Protein AF-A0A950WY04-F1 (afdb_monomer_lite)

Foldseek 3Di:
DDPLLVLLLVLLLCVLVVNHDPVSVVSCVVDLPSNLVSLVVVLVVLVVQLVVLCPDDDPCSVVSNVVSVVSNVSSVVSNCVSVPCDPLLVVLPPADDAPAKAWAWADDDQKTKIWIDHHPGDTDAPVVSVVRCVLLPFQPDQKDWDFWFQDPVRDTTTIIIGGCLSRLVVLCCLCVVRSPVRHHSRSVLLSVLSVLLVVLVVVVQKDWDWDWDQDPVNPDTDIDIFIAGHPDPVVVLVSSLVSHDPRHQRPHDDRSSVSSRSSSSSSNRSVVVVVVVPDDDPDDD

Secondary structure (DSSP, 8-state):
--HHHHHHHHHHHHHHTT---HHHHHHHHH-HHHHHHHHHHHHHHHHHHHHHHHT--STTHHHHHHHHHHHHHHHHHHHHHHH--STTTHHHHSPPPTT--EEEEEEETTEEEEEEE-TTSPPP-HHHHHHHHHHTT--SS--EEEEEEEPTTS-EEEEEEEEHHHHHHHHHHHHHTTT-TTB-HHHHHHHHHHHHHHHHHHTT-EEEEEEEEEPTTSS-EEEEEEEEESS--HHHHHHHHHT--GGGGTTS---HHHHHHHHHHHHHHHHHHHHHHTS-PPPP-

Structure (mmCIF, N/CA/C/O backbone):
data_AF-A0A950WY04-F1
#
_entry.id   AF-A0A950WY04-F1
#
loop_
_atom_site.group_PDB
_atom_site.id
_atom_site.type_symbol
_atom_site.label_atom_id
_atom_site.label_alt_id
_atom_site.label_comp_id
_atom_site.label_asym_id
_atom_site.label_entity_id
_atom_site.label_seq_id
_atom_site.pdbx_PDB_ins_code
_atom_site.Cartn_x
_atom_site.Cartn_y
_atom_site.Cartn_z
_atom_site.occupancy
_atom_site.B_iso_or_equiv
_atom_site.auth_seq_id
_atom_site.auth_comp_id
_atom_site.auth_asym_id
_atom_site.auth_atom_id
_atom_site.pdbx_PDB_model_num
ATOM 1 N N . MET A 1 1 ? -16.691 -30.524 -22.478 1.00 55.47 1 MET A N 1
ATOM 2 C CA . MET A 1 1 ? -17.143 -29.243 -21.903 1.00 55.47 1 MET A CA 1
ATOM 3 C C . MET A 1 1 ? -18.654 -29.232 -21.914 1.00 55.47 1 MET A C 1
ATOM 5 O O . MET A 1 1 ? -19.229 -29.484 -22.968 1.00 55.47 1 MET A O 1
ATOM 9 N N . ASP A 1 2 ? -19.276 -29.013 -20.758 1.00 71.44 2 ASP A N 1
ATOM 10 C CA . ASP A 1 2 ? -20.731 -28.902 -20.654 1.00 71.44 2 ASP A CA 1
ATOM 11 C C . ASP A 1 2 ? -21.214 -27.575 -21.252 1.00 71.44 2 ASP A C 1
ATOM 13 O O . ASP A 1 2 ? -20.519 -26.560 -21.209 1.00 71.44 2 ASP A O 1
ATOM 17 N N . ASN A 1 3 ? -22.435 -27.572 -21.790 1.00 70.31 3 ASN A N 1
ATOM 18 C CA . ASN A 1 3 ? -23.039 -26.414 -22.463 1.00 70.31 3 ASN A CA 1
ATOM 19 C C . ASN A 1 3 ? -23.147 -25.177 -21.537 1.00 70.31 3 ASN A C 1
ATOM 21 O O . ASN A 1 3 ? -23.134 -24.038 -21.994 1.00 70.31 3 ASN A O 1
ATOM 25 N N . ALA A 1 4 ? -23.205 -25.408 -20.219 1.00 67.75 4 ALA A N 1
ATOM 26 C CA . ALA A 1 4 ? -23.195 -24.366 -19.193 1.00 67.75 4 ALA A CA 1
ATOM 27 C C . ALA A 1 4 ? -21.830 -23.662 -19.065 1.00 67.75 4 ALA A C 1
ATOM 29 O O . ALA A 1 4 ? -21.787 -22.448 -18.887 1.00 67.75 4 ALA A O 1
ATOM 30 N N . THR A 1 5 ? -20.722 -24.397 -19.209 1.00 76.56 5 THR A N 1
ATOM 31 C CA . THR A 1 5 ? -19.358 -23.844 -19.153 1.00 76.56 5 THR A CA 1
ATOM 32 C C . THR A 1 5 ? -19.086 -22.933 -20.349 1.00 76.56 5 THR A C 1
ATOM 34 O O . THR A 1 5 ? -18.556 -21.841 -20.182 1.00 76.56 5 THR A O 1
ATOM 37 N N . VAL A 1 6 ? -19.535 -23.340 -21.541 1.00 80.56 6 VAL A N 1
ATOM 38 C CA . VAL A 1 6 ? -19.401 -22.550 -22.779 1.00 80.56 6 VAL A CA 1
ATOM 39 C C . VAL A 1 6 ? -20.200 -21.244 -22.696 1.00 80.56 6 VAL A C 1
ATOM 41 O O . VAL A 1 6 ? -19.729 -20.191 -23.121 1.00 80.56 6 VAL A O 1
ATOM 44 N N . GLY A 1 7 ? -21.403 -21.293 -22.115 1.00 85.94 7 GLY A N 1
ATOM 45 C CA . GLY A 1 7 ? -22.232 -20.103 -21.919 1.00 85.94 7 GLY A CA 1
ATOM 46 C C . GLY A 1 7 ? -21.614 -19.087 -20.954 1.00 85.94 7 GLY A C 1
ATOM 47 O O . GLY A 1 7 ? -21.683 -17.885 -21.211 1.00 85.94 7 GLY A O 1
ATOM 48 N N . LEU A 1 8 ? -20.989 -19.562 -19.873 1.00 87.19 8 LEU A N 1
ATOM 49 C CA . LEU A 1 8 ? -20.335 -18.707 -18.880 1.00 87.19 8 LEU A CA 1
ATOM 50 C C . LEU A 1 8 ? -19.066 -18.049 -19.438 1.00 87.19 8 LEU A C 1
ATOM 52 O O . LEU A 1 8 ? -18.859 -16.855 -19.247 1.00 87.19 8 LEU A O 1
ATOM 56 N N . GLU A 1 9 ? -18.261 -18.804 -20.184 1.00 91.12 9 GLU A N 1
ATOM 57 C CA . GLU A 1 9 ? -17.061 -18.298 -20.856 1.00 91.12 9 GLU A CA 1
ATOM 58 C C . GLU A 1 9 ? -17.392 -17.221 -21.894 1.00 91.12 9 GLU A C 1
ATOM 60 O O . GLU A 1 9 ? -16.815 -16.136 -21.874 1.00 91.12 9 GLU A O 1
ATOM 65 N N . SER A 1 10 ? -18.387 -17.473 -22.751 1.00 90.94 10 SER A N 1
ATOM 66 C CA . SER A 1 10 ? -18.848 -16.487 -23.734 1.00 90.94 10 SER A CA 1
ATOM 67 C C . SER A 1 10 ? -19.369 -15.208 -23.071 1.00 90.94 10 SER A C 1
ATOM 69 O O . SER A 1 10 ? -19.136 -14.108 -23.573 1.00 90.94 10 SER A O 1
ATOM 71 N N . ALA A 1 11 ? -20.066 -15.334 -21.939 1.00 87.25 11 ALA A N 1
ATOM 72 C CA . ALA A 1 11 ? -20.504 -14.180 -21.166 1.00 87.25 11 ALA A CA 1
ATOM 73 C C . ALA A 1 11 ? -19.313 -13.412 -20.565 1.00 87.25 11 ALA A C 1
ATOM 75 O O . ALA A 1 11 ? -19.319 -12.182 -20.613 1.00 87.25 11 ALA A O 1
ATOM 76 N N . ALA A 1 12 ? -18.299 -14.111 -20.044 1.00 87.44 12 ALA A N 1
ATOM 77 C CA . ALA A 1 12 ? -17.106 -13.505 -19.453 1.00 87.44 12 ALA A CA 1
ATOM 78 C C . ALA A 1 12 ? -16.288 -12.705 -20.482 1.00 87.44 12 ALA A C 1
ATOM 80 O O . ALA A 1 12 ? -15.936 -11.559 -20.206 1.00 87.44 12 ALA A O 1
ATOM 81 N N . TRP A 1 13 ? -16.082 -13.246 -21.688 1.00 84.62 13 TRP A N 1
ATOM 82 C CA . TRP A 1 13 ? -15.455 -12.521 -22.801 1.00 84.62 13 TRP A CA 1
ATOM 83 C C . TRP A 1 13 ? -16.246 -11.281 -23.209 1.00 84.62 13 TRP A C 1
ATOM 85 O O . TRP A 1 13 ? -15.701 -10.181 -23.262 1.00 84.62 13 TRP A O 1
ATOM 95 N N . ALA A 1 14 ? -17.561 -11.425 -23.402 1.00 76.62 14 ALA A N 1
ATOM 96 C CA . ALA A 1 14 ? -18.414 -10.291 -23.744 1.00 76.62 14 ALA A CA 1
ATOM 97 C C . ALA A 1 14 ? -18.374 -9.196 -22.660 1.00 76.62 14 ALA A C 1
ATOM 99 O O . ALA A 1 14 ? -18.489 -8.008 -22.969 1.00 76.62 14 ALA A O 1
ATOM 100 N N . ALA A 1 15 ? -18.213 -9.574 -21.388 1.00 76.62 15 ALA A N 1
ATOM 101 C CA . ALA A 1 15 ? -18.070 -8.628 -20.288 1.00 76.62 15 ALA A CA 1
ATOM 102 C C . ALA A 1 15 ? -16.708 -7.916 -20.322 1.00 76.62 15 ALA A C 1
ATOM 104 O O . ALA A 1 15 ? -16.678 -6.696 -20.170 1.00 76.62 15 ALA A O 1
ATOM 105 N N . ALA A 1 16 ? -15.614 -8.640 -20.584 1.00 75.88 16 ALA A N 1
ATOM 106 C CA . ALA A 1 16 ? -14.269 -8.074 -20.721 1.00 75.88 16 ALA A CA 1
ATOM 107 C C . ALA A 1 16 ? -14.142 -7.102 -21.907 1.00 75.88 16 ALA A C 1
ATOM 109 O O . ALA A 1 16 ? -13.453 -6.088 -21.826 1.00 75.88 16 ALA A O 1
ATOM 110 N N . GLU A 1 17 ? -14.870 -7.361 -22.990 1.00 74.50 17 GLU A N 1
ATOM 111 C CA . GLU A 1 17 ? -14.945 -6.488 -24.168 1.00 74.50 17 GLU A CA 1
ATOM 112 C C . GLU A 1 17 ? -15.934 -5.318 -24.010 1.00 74.50 17 GLU A C 1
ATOM 114 O O . GLU A 1 17 ? -16.002 -4.434 -24.865 1.00 74.50 17 GLU A O 1
ATOM 119 N N . GLY A 1 18 ? -16.729 -5.298 -22.935 1.00 70.50 18 GLY A N 1
ATOM 120 C CA . GLY A 1 18 ? -17.739 -4.264 -22.694 1.00 70.50 18 GLY A CA 1
ATOM 121 C C . GLY A 1 18 ? -18.984 -4.365 -23.587 1.00 70.50 18 GLY A C 1
ATOM 122 O O . GLY A 1 18 ? -19.741 -3.399 -23.698 1.00 70.50 18 GLY A O 1
ATOM 123 N N . VAL A 1 19 ? -19.223 -5.521 -24.212 1.00 72.00 19 VAL A N 1
ATOM 124 C CA . VAL A 1 19 ? -20.356 -5.781 -25.123 1.00 72.00 19 VAL A CA 1
ATOM 125 C C . VAL A 1 19 ? -21.388 -6.759 -24.548 1.00 72.00 19 VAL A C 1
ATOM 127 O O . VAL A 1 19 ? -22.355 -7.114 -25.225 1.00 72.00 19 VAL A O 1
ATOM 130 N N . ALA A 1 20 ? -21.214 -7.192 -23.295 1.00 75.25 20 ALA A N 1
ATOM 131 C CA . ALA A 1 20 ? -22.122 -8.119 -22.632 1.00 75.25 20 ALA A CA 1
ATOM 132 C C . ALA A 1 20 ? -23.558 -7.590 -22.574 1.00 75.25 20 ALA A C 1
ATOM 134 O O . ALA A 1 20 ? -23.854 -6.474 -22.140 1.00 75.25 20 ALA A O 1
ATOM 135 N N . THR A 1 21 ? -24.490 -8.455 -22.960 1.00 78.06 21 THR A N 1
ATOM 136 C CA . THR A 1 21 ? -25.921 -8.197 -22.819 1.00 78.06 21 THR A CA 1
ATOM 137 C C . THR A 1 21 ? -26.349 -8.266 -21.353 1.00 78.06 21 THR A C 1
ATOM 139 O O . THR A 1 21 ? -25.727 -8.935 -20.530 1.00 78.06 21 THR A O 1
ATOM 142 N N . LYS A 1 22 ? -27.496 -7.659 -21.020 1.00 77.06 22 LYS A N 1
ATOM 143 C CA . LYS A 1 22 ? -28.075 -7.739 -19.664 1.00 77.06 22 LYS A CA 1
ATOM 144 C C . LYS A 1 22 ? -28.286 -9.179 -19.182 1.00 77.06 22 LYS A C 1
ATOM 146 O O . LYS A 1 22 ? -28.174 -9.441 -17.993 1.00 77.06 22 LYS A O 1
ATOM 151 N N . GLN A 1 23 ? -28.594 -10.101 -20.095 1.00 83.56 23 GLN A N 1
ATOM 152 C CA . GLN A 1 23 ? -28.780 -11.514 -19.767 1.00 83.56 23 GLN A CA 1
ATOM 153 C C . GLN A 1 23 ? -27.449 -12.204 -19.439 1.00 83.56 23 GLN A C 1
ATOM 155 O O . GLN A 1 23 ? -27.401 -13.007 -18.513 1.00 83.56 23 GLN A O 1
ATOM 160 N N . GLN A 1 24 ? -26.376 -11.875 -20.163 1.00 79.06 24 GLN A N 1
ATOM 161 C CA . GLN A 1 24 ? -25.030 -12.377 -19.871 1.00 79.06 24 GLN A CA 1
ATOM 162 C C . GLN A 1 24 ? -24.502 -11.812 -18.550 1.00 79.06 24 GLN A C 1
ATOM 164 O O . GLN A 1 24 ? -23.993 -12.573 -17.740 1.00 79.06 24 GLN A O 1
ATOM 169 N N . ILE A 1 25 ? -24.707 -10.519 -18.281 1.00 78.69 25 ILE A N 1
ATOM 170 C CA . ILE A 1 25 ? -24.361 -9.924 -16.982 1.00 78.69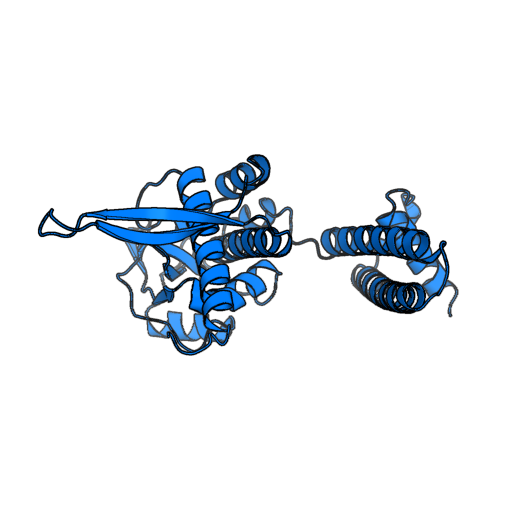 25 ILE A CA 1
ATOM 171 C C . ILE A 1 25 ? -25.126 -10.611 -15.844 1.00 78.69 25 ILE A C 1
ATOM 173 O O . ILE A 1 25 ? -24.509 -11.040 -14.878 1.00 78.69 25 ILE A O 1
ATOM 177 N N . ALA A 1 26 ? -26.440 -10.814 -15.981 1.00 80.69 26 ALA A N 1
ATOM 178 C CA . ALA A 1 26 ? -27.232 -11.503 -14.960 1.00 80.69 26 ALA A CA 1
ATOM 179 C C . ALA A 1 26 ? -26.788 -12.962 -14.729 1.00 80.69 26 ALA A C 1
ATOM 181 O O . ALA A 1 26 ? -26.858 -13.452 -13.605 1.00 80.69 26 ALA A O 1
ATOM 182 N N . LEU A 1 27 ? -26.329 -13.658 -15.778 1.00 85.19 27 LEU A N 1
ATOM 183 C CA . LEU A 1 27 ? -25.753 -15.002 -15.665 1.00 85.19 27 LEU A CA 1
ATOM 184 C C . LEU A 1 27 ? -24.455 -14.989 -14.846 1.00 85.19 27 LEU A C 1
ATOM 186 O O . LEU A 1 27 ? -24.263 -15.855 -13.999 1.00 85.19 27 LEU A O 1
ATOM 190 N N . LEU A 1 28 ? -23.586 -14.009 -15.093 1.00 83.88 28 LEU A N 1
ATOM 191 C CA . LEU A 1 28 ? -22.312 -13.853 -14.396 1.00 83.88 28 LEU A CA 1
ATOM 192 C C . LEU A 1 28 ? -22.500 -13.423 -12.929 1.00 83.88 28 LEU A C 1
ATOM 194 O O . LEU A 1 28 ? -21.859 -13.968 -12.034 1.00 83.88 28 LEU A O 1
ATOM 198 N N . GLU A 1 29 ? -23.419 -12.492 -12.661 1.00 81.06 29 GLU A N 1
ATOM 199 C CA . GLU A 1 29 ? -23.748 -12.020 -11.307 1.00 81.06 29 GLU A CA 1
ATOM 200 C C . GLU A 1 29 ? -24.413 -13.098 -10.437 1.00 81.06 29 GLU A C 1
ATOM 202 O O . GLU A 1 29 ? -24.314 -13.044 -9.210 1.00 81.06 29 GLU A O 1
ATOM 207 N N . ALA A 1 30 ? -25.077 -14.085 -11.048 1.00 86.81 30 ALA A N 1
ATOM 208 C CA . ALA A 1 30 ? -25.709 -15.189 -10.329 1.00 86.81 30 ALA A CA 1
ATOM 209 C C . ALA A 1 30 ? -24.695 -16.125 -9.645 1.00 86.81 30 ALA A C 1
ATOM 211 O O . ALA A 1 30 ? -25.033 -16.737 -8.630 1.00 86.81 30 ALA A O 1
ATOM 212 N N . ASP A 1 31 ? -23.465 -16.220 -10.165 1.00 83.31 31 ASP A N 1
ATOM 213 C CA . ASP A 1 31 ? -22.371 -16.976 -9.548 1.00 83.31 31 ASP A CA 1
ATOM 214 C C . ASP A 1 31 ? -21.013 -16.261 -9.719 1.00 83.31 31 ASP A C 1
ATOM 216 O O . ASP A 1 31 ? -20.215 -16.597 -10.603 1.00 83.31 31 ASP A O 1
ATOM 220 N N . PRO A 1 32 ? -20.698 -15.292 -8.836 1.00 77.69 32 PRO A N 1
ATOM 221 C CA . PRO A 1 32 ? -19.449 -14.534 -8.906 1.00 77.69 32 PRO A CA 1
ATOM 222 C C . PRO A 1 32 ? -18.188 -15.394 -8.734 1.00 77.69 32 PRO A C 1
ATOM 224 O O . PRO A 1 32 ? -17.117 -15.022 -9.212 1.00 77.69 32 PRO A O 1
ATOM 227 N N . ARG A 1 33 ? -18.288 -16.547 -8.052 1.00 79.88 33 ARG A N 1
ATOM 228 C CA . ARG A 1 33 ? -17.149 -17.462 -7.871 1.00 79.88 33 ARG A CA 1
ATOM 229 C C . ARG A 1 33 ? -16.837 -18.184 -9.173 1.00 79.88 33 ARG A C 1
ATOM 231 O O . ARG A 1 33 ? -15.671 -18.252 -9.556 1.00 79.88 33 ARG A O 1
ATOM 238 N N . ALA A 1 34 ? -17.865 -18.683 -9.855 1.00 82.50 34 ALA A N 1
ATOM 239 C CA . ALA A 1 34 ? -17.705 -19.308 -11.161 1.00 82.50 34 ALA A CA 1
ATOM 240 C C . ALA A 1 34 ? -17.251 -18.297 -12.223 1.00 82.50 34 ALA A C 1
ATOM 242 O O . ALA A 1 34 ? -16.396 -18.626 -13.045 1.00 82.50 34 ALA A O 1
ATOM 243 N N . TRP A 1 35 ? -17.754 -17.057 -12.180 1.00 87.50 35 TRP A N 1
ATOM 244 C CA . TRP A 1 35 ? -17.272 -15.978 -13.046 1.00 87.50 35 TRP A CA 1
ATOM 245 C C . TRP A 1 35 ? -15.772 -15.724 -12.836 1.00 87.50 35 TRP A C 1
ATOM 247 O O . TRP A 1 35 ? -15.006 -15.765 -13.798 1.00 87.50 35 TRP A O 1
ATOM 257 N N . ARG A 1 36 ? -15.328 -15.563 -11.584 1.00 85.06 36 ARG A N 1
ATOM 258 C CA . ARG A 1 36 ? -13.911 -15.351 -11.260 1.00 85.06 36 ARG A CA 1
ATOM 259 C C . ARG A 1 36 ? -13.025 -16.493 -11.752 1.00 85.06 36 ARG A C 1
ATOM 261 O O . ARG A 1 36 ? -12.061 -16.234 -12.460 1.00 85.06 36 ARG A O 1
ATOM 268 N N . ALA A 1 37 ? -13.380 -17.734 -11.424 1.00 86.19 37 ALA A N 1
ATOM 269 C CA . ALA A 1 37 ? -12.615 -18.905 -11.850 1.00 86.19 37 ALA A CA 1
ATOM 270 C C . ALA A 1 37 ? -12.543 -19.026 -13.384 1.00 86.19 37 ALA A C 1
ATOM 272 O O . ALA A 1 37 ? -11.564 -19.524 -13.932 1.00 86.19 37 ALA A O 1
ATOM 273 N N . THR A 1 38 ? -13.577 -18.554 -14.087 1.00 92.31 38 THR A N 1
ATOM 274 C CA . THR A 1 38 ? -13.590 -18.516 -15.554 1.00 92.31 38 THR A CA 1
ATOM 275 C C . THR A 1 38 ? -12.622 -17.469 -16.095 1.00 92.31 38 THR A C 1
ATOM 277 O O . THR A 1 38 ? -11.891 -17.781 -17.026 1.00 92.31 38 THR A O 1
ATOM 280 N N . LEU A 1 39 ? -12.580 -16.266 -15.512 1.00 88.56 39 LEU A N 1
ATOM 281 C CA . LEU A 1 39 ? -11.615 -15.230 -15.901 1.00 88.56 39 LEU A CA 1
ATOM 282 C C . LEU A 1 39 ? -10.167 -15.647 -15.612 1.00 88.56 39 LEU A C 1
ATOM 284 O O . LEU A 1 39 ? -9.319 -15.461 -16.472 1.00 88.56 39 LEU A O 1
ATOM 288 N N . GLU A 1 40 ? -9.896 -16.245 -14.447 1.00 87.88 40 GLU A N 1
ATOM 289 C CA . GLU A 1 40 ? -8.559 -16.749 -14.085 1.00 87.88 40 GLU A CA 1
ATOM 290 C C . GLU A 1 40 ? -8.080 -17.814 -15.085 1.00 87.88 40 GLU A C 1
ATOM 292 O O . GLU A 1 40 ? -6.982 -17.708 -15.618 1.00 87.88 40 GLU A O 1
ATOM 297 N N . ARG A 1 41 ? -8.939 -18.776 -15.447 1.00 93.69 41 ARG A N 1
ATOM 298 C CA . ARG A 1 41 ? -8.603 -19.770 -16.478 1.00 93.69 41 ARG A CA 1
ATOM 299 C C . ARG A 1 41 ? -8.365 -19.138 -17.854 1.00 93.69 41 ARG A C 1
ATOM 301 O O . ARG A 1 41 ? -7.471 -19.571 -18.569 1.00 93.69 41 ARG A O 1
ATOM 308 N N . LEU A 1 42 ? -9.185 -18.163 -18.253 1.00 93.62 42 LEU A N 1
ATOM 309 C CA . LEU A 1 42 ? -9.021 -17.484 -19.542 1.00 93.62 42 LEU A CA 1
ATOM 310 C C . LEU A 1 42 ? -7.709 -16.697 -19.606 1.00 93.62 42 LEU A C 1
ATOM 312 O O . LEU A 1 42 ? -7.085 -16.669 -20.663 1.00 93.62 42 LEU A O 1
ATOM 316 N N . LEU A 1 43 ? -7.285 -16.091 -18.494 1.00 91.38 43 LEU A N 1
ATOM 317 C CA . LEU A 1 43 ? -5.973 -15.456 -18.380 1.00 91.38 43 LEU A CA 1
ATOM 318 C C . LEU A 1 43 ? -4.859 -16.481 -18.596 1.00 91.38 43 LEU A C 1
ATOM 320 O O . LEU A 1 43 ? -4.084 -16.301 -19.529 1.00 91.38 43 LEU A O 1
ATOM 324 N N . ASP A 1 44 ? -4.856 -17.587 -17.844 1.00 93.88 44 ASP A N 1
ATOM 325 C CA . ASP A 1 44 ? -3.856 -18.658 -17.992 1.00 93.88 44 ASP A CA 1
ATOM 326 C C . ASP A 1 44 ? -3.783 -19.173 -19.448 1.00 93.88 44 ASP A C 1
ATOM 328 O O . ASP A 1 44 ? -2.709 -19.310 -20.034 1.00 93.88 44 ASP A O 1
ATOM 332 N N . GLU A 1 45 ? -4.938 -19.413 -20.081 1.00 95.19 45 GLU A N 1
ATOM 333 C CA . GLU A 1 45 ? -5.012 -19.873 -21.474 1.00 95.19 45 GLU A CA 1
ATOM 334 C C . GLU A 1 45 ? -4.485 -18.832 -22.474 1.00 95.19 45 GLU A C 1
ATOM 336 O O . GLU A 1 45 ? -3.894 -19.196 -23.493 1.00 95.19 45 GLU A O 1
ATOM 341 N N . THR A 1 46 ? -4.697 -17.544 -22.207 1.00 92.94 46 THR A N 1
ATOM 342 C CA . THR A 1 46 ? -4.235 -16.452 -23.075 1.00 92.94 46 THR A CA 1
ATOM 343 C C . THR A 1 46 ? -2.737 -16.187 -22.876 1.00 92.94 46 THR A C 1
ATOM 345 O O . THR A 1 46 ? -2.026 -15.903 -23.840 1.00 92.94 46 THR A O 1
ATOM 348 N N . GLU A 1 47 ? -2.212 -16.365 -21.663 1.00 94.19 47 GLU A N 1
ATOM 349 C CA . GLU A 1 47 ? -0.773 -16.335 -21.375 1.00 94.19 47 GLU A CA 1
ATOM 350 C C . GLU A 1 47 ? -0.033 -17.468 -22.104 1.00 94.19 47 GLU A C 1
ATOM 352 O O . GLU A 1 47 ? 0.985 -17.226 -22.760 1.00 94.19 47 GLU A O 1
ATOM 357 N N . ASP A 1 48 ? -0.586 -18.685 -22.091 1.00 96.50 48 ASP A N 1
ATOM 358 C CA . ASP A 1 48 ? -0.063 -19.819 -22.863 1.00 96.50 48 ASP A CA 1
ATOM 359 C C . ASP A 1 48 ? -0.033 -19.514 -24.375 1.00 96.50 48 ASP A C 1
ATOM 361 O O . ASP A 1 48 ? 0.920 -19.867 -25.086 1.00 96.50 48 ASP A O 1
ATOM 365 N N . GLN A 1 49 ? -1.060 -18.824 -24.885 1.00 93.00 49 GLN A N 1
ATOM 366 C CA . GLN A 1 49 ? -1.115 -18.374 -26.279 1.00 93.00 49 GLN A CA 1
ATOM 367 C C . GLN A 1 49 ? -0.072 -17.297 -26.579 1.00 93.00 49 GLN A C 1
ATOM 369 O O . GLN A 1 49 ? 0.568 -17.357 -27.632 1.00 93.00 49 GLN A O 1
ATOM 374 N N . LEU A 1 50 ? 0.149 -16.351 -25.664 1.00 93.06 50 LEU A N 1
ATOM 375 C CA . LEU A 1 50 ? 1.183 -15.327 -25.796 1.00 93.06 50 LEU A CA 1
ATOM 376 C C . LEU A 1 50 ? 2.572 -15.967 -25.885 1.00 93.06 50 LEU A C 1
ATOM 378 O O . LEU A 1 50 ? 3.383 -15.613 -26.746 1.00 93.06 50 LEU A O 1
ATOM 382 N N . ASP A 1 51 ? 2.839 -16.950 -25.030 1.00 94.62 51 ASP A N 1
ATOM 383 C CA . ASP A 1 51 ? 4.081 -17.714 -25.033 1.00 94.62 51 ASP A CA 1
ATOM 384 C C . ASP A 1 51 ? 4.273 -18.511 -26.328 1.00 94.62 51 ASP A C 1
ATOM 386 O O . ASP A 1 51 ? 5.386 -18.583 -26.864 1.00 94.62 51 ASP A O 1
ATOM 390 N N . ALA A 1 52 ? 3.199 -19.088 -26.870 1.00 92.50 52 ALA A N 1
ATOM 391 C CA . ALA A 1 52 ? 3.223 -19.739 -28.174 1.00 92.50 52 ALA A CA 1
ATOM 392 C C . ALA A 1 52 ? 3.481 -18.733 -29.310 1.00 92.50 52 ALA A C 1
ATOM 394 O O . ALA A 1 52 ? 4.322 -18.993 -30.177 1.00 92.50 52 ALA A O 1
ATOM 395 N N . ALA A 1 53 ? 2.828 -17.568 -29.284 1.00 91.94 53 ALA A N 1
ATOM 396 C CA . ALA A 1 53 ? 2.981 -16.513 -30.281 1.00 91.94 53 ALA A CA 1
ATOM 397 C C . ALA A 1 53 ? 4.407 -15.952 -30.306 1.00 91.94 53 ALA A C 1
ATOM 399 O O . ALA A 1 53 ? 4.993 -15.794 -31.377 1.00 91.94 53 ALA A O 1
ATOM 400 N N . LYS A 1 54 ? 5.031 -15.764 -29.137 1.00 91.31 54 LYS A N 1
ATOM 401 C CA . LYS A 1 54 ? 6.437 -15.337 -29.014 1.00 91.31 54 LYS A CA 1
ATOM 402 C C . LYS A 1 54 ? 7.429 -16.313 -29.662 1.00 91.31 54 LYS A C 1
ATOM 404 O O . LYS A 1 54 ? 8.525 -15.896 -30.043 1.00 91.31 54 LYS A O 1
ATOM 409 N N . ARG A 1 55 ? 7.063 -17.593 -29.810 1.00 92.50 55 ARG A N 1
ATOM 410 C CA . ARG A 1 55 ? 7.883 -18.638 -30.457 1.00 92.50 55 ARG A CA 1
ATOM 411 C C . ARG A 1 55 ? 7.671 -18.729 -31.970 1.00 92.50 55 ARG A C 1
ATOM 413 O O . ARG A 1 55 ? 8.409 -19.463 -32.629 1.00 92.50 55 ARG A O 1
ATOM 420 N N . LEU A 1 56 ? 6.697 -18.009 -32.531 1.00 89.31 56 LEU A N 1
ATOM 421 C CA . LEU A 1 56 ? 6.492 -17.957 -33.977 1.00 89.31 56 LEU A CA 1
ATOM 422 C C . LEU A 1 56 ? 7.672 -17.255 -34.659 1.00 89.31 56 LEU A C 1
ATOM 424 O O . LEU A 1 56 ? 8.208 -16.259 -34.174 1.00 89.31 56 LEU A O 1
ATOM 428 N N . GLY A 1 57 ? 8.070 -17.781 -35.815 1.00 84.94 57 GLY A N 1
ATOM 429 C CA . GLY A 1 57 ? 8.984 -17.106 -36.727 1.00 84.94 57 GLY A CA 1
ATOM 430 C C . GLY A 1 57 ? 8.200 -16.425 -37.842 1.00 84.94 57 GLY A C 1
ATOM 431 O O . GLY A 1 57 ? 7.249 -17.006 -38.356 1.00 84.94 57 GLY A O 1
ATOM 432 N N . GLY A 1 58 ? 8.621 -15.229 -38.244 1.00 86.12 58 GLY A N 1
ATOM 433 C CA . GLY A 1 58 ? 8.010 -14.495 -39.353 1.00 86.12 58 GLY A CA 1
ATOM 434 C C . GLY A 1 58 ? 7.537 -13.091 -38.968 1.00 86.12 58 GLY A C 1
ATOM 435 O O . GLY A 1 58 ? 7.545 -12.738 -37.787 1.00 86.12 58 GLY A O 1
ATOM 436 N N . PRO A 1 59 ? 7.173 -12.270 -39.966 1.00 81.50 59 PRO A N 1
ATOM 437 C CA . PRO A 1 59 ? 6.765 -10.881 -39.763 1.00 81.50 59 PRO A CA 1
ATOM 438 C C . PRO A 1 59 ? 5.430 -10.730 -39.014 1.00 81.50 59 PRO A C 1
ATOM 440 O O . PRO A 1 59 ? 5.185 -9.683 -38.427 1.00 81.50 59 PRO A O 1
ATOM 443 N N . GLU A 1 60 ? 4.585 -11.761 -38.986 1.00 86.62 60 GLU A N 1
ATOM 444 C CA . GLU A 1 60 ? 3.288 -11.747 -38.300 1.00 86.62 60 GLU A CA 1
ATOM 445 C C . GLU A 1 60 ? 3.408 -11.908 -36.775 1.00 86.62 60 GLU A C 1
ATOM 447 O O . GLU A 1 60 ? 2.444 -11.643 -36.057 1.00 86.62 60 GLU A O 1
ATOM 452 N N . ARG A 1 61 ? 4.584 -12.311 -36.265 1.00 93.12 61 ARG A N 1
ATOM 453 C CA . ARG A 1 61 ? 4.824 -12.549 -34.833 1.00 93.12 61 ARG A CA 1
ATOM 454 C C . ARG A 1 61 ? 4.478 -11.329 -33.984 1.00 93.12 61 ARG A C 1
ATOM 456 O O . ARG A 1 61 ? 3.782 -11.461 -32.987 1.00 93.12 61 ARG A O 1
ATOM 463 N N . ASP A 1 62 ? 4.972 -10.159 -34.375 1.00 88.00 62 ASP A N 1
ATOM 464 C CA . ASP A 1 62 ? 4.829 -8.943 -33.568 1.00 88.00 62 ASP A CA 1
ATOM 465 C C . ASP A 1 62 ? 3.367 -8.482 -33.510 1.00 88.00 62 ASP A C 1
ATOM 467 O O . ASP A 1 62 ? 2.913 -8.014 -32.471 1.00 88.00 62 ASP A O 1
ATOM 471 N N . GLN A 1 63 ? 2.614 -8.690 -34.596 1.00 89.00 63 GLN A N 1
ATOM 472 C CA . GLN A 1 63 ? 1.178 -8.422 -34.631 1.00 89.00 63 GLN A CA 1
ATOM 473 C C . GLN A 1 63 ? 0.413 -9.391 -33.724 1.00 89.00 63 GLN A C 1
ATOM 475 O O . GLN A 1 63 ? -0.385 -8.953 -32.905 1.00 89.00 63 GLN A O 1
ATOM 480 N N . ALA A 1 64 ? 0.698 -10.694 -33.822 1.00 92.00 64 ALA A N 1
ATOM 481 C CA . ALA A 1 64 ? 0.047 -11.701 -32.988 1.00 92.00 64 ALA A CA 1
ATOM 482 C C . ALA A 1 64 ? 0.322 -11.476 -31.492 1.00 92.00 64 ALA A C 1
ATOM 484 O O . ALA A 1 64 ? -0.583 -11.597 -30.676 1.00 92.00 64 ALA A O 1
ATOM 485 N N . VAL A 1 65 ? 1.558 -11.111 -31.134 1.00 90.31 65 VAL A N 1
ATOM 486 C CA . VAL A 1 65 ? 1.927 -10.761 -29.755 1.00 90.31 65 VAL A CA 1
ATOM 487 C C . VAL A 1 65 ? 1.138 -9.545 -29.271 1.00 90.31 65 VAL A C 1
ATOM 489 O O . VAL A 1 65 ? 0.532 -9.623 -28.210 1.00 90.31 65 VAL A O 1
ATOM 492 N N . ALA A 1 66 ? 1.091 -8.463 -30.054 1.00 84.25 66 ALA A N 1
ATOM 493 C CA . ALA A 1 66 ? 0.379 -7.246 -29.667 1.00 84.25 66 ALA A CA 1
ATOM 494 C C . ALA A 1 66 ? -1.136 -7.467 -29.499 1.00 84.25 66 ALA A C 1
ATOM 496 O O . ALA A 1 66 ? -1.748 -6.912 -28.585 1.00 84.25 66 ALA A O 1
ATOM 497 N N . ASP A 1 67 ? -1.742 -8.287 -30.361 1.00 88.38 67 ASP A N 1
ATOM 498 C CA . ASP A 1 67 ? -3.171 -8.599 -30.280 1.00 88.38 67 ASP A CA 1
ATOM 499 C C . ASP A 1 67 ? -3.491 -9.412 -29.015 1.00 88.38 67 ASP A C 1
ATOM 501 O O . ASP A 1 67 ? -4.426 -9.068 -28.290 1.00 88.38 67 ASP A O 1
ATOM 505 N N . ILE A 1 68 ? -2.672 -10.422 -28.698 1.00 91.69 68 ILE A N 1
ATOM 506 C CA . ILE A 1 68 ? -2.841 -11.256 -27.498 1.00 91.69 68 ILE A CA 1
ATOM 507 C C . ILE A 1 68 ? -2.557 -10.456 -26.216 1.00 91.69 68 ILE A C 1
ATOM 509 O O . ILE A 1 68 ? -3.288 -10.589 -25.238 1.00 91.69 68 ILE A O 1
ATOM 513 N N . GLU A 1 69 ? -1.551 -9.576 -26.211 1.00 83.69 69 GLU A N 1
ATOM 514 C CA . GLU A 1 69 ? -1.305 -8.653 -25.090 1.00 83.69 69 GLU A CA 1
ATOM 515 C C . GLU A 1 69 ? -2.523 -7.748 -24.840 1.00 83.69 69 GLU A C 1
ATOM 517 O O . GLU A 1 69 ? -2.947 -7.574 -23.699 1.00 83.69 69 GLU A O 1
ATOM 522 N N . SER A 1 70 ? -3.168 -7.251 -25.903 1.00 74.69 70 SER A N 1
ATOM 523 C CA . SER A 1 70 ? -4.401 -6.469 -25.767 1.00 74.69 70 SER A CA 1
ATOM 524 C C . SER A 1 70 ? -5.578 -7.286 -25.218 1.00 74.69 70 SER A C 1
ATOM 526 O O . SER A 1 70 ? -6.477 -6.710 -24.598 1.00 74.69 70 SER A O 1
ATOM 528 N N . GLU A 1 71 ? -5.630 -8.590 -25.481 1.00 86.44 71 GLU A N 1
ATOM 529 C CA . GLU A 1 71 ? -6.638 -9.489 -24.914 1.00 86.44 71 GLU A CA 1
ATOM 530 C C . GLU A 1 71 ? -6.391 -9.760 -23.427 1.00 86.44 71 GLU A C 1
ATOM 532 O O . GLU A 1 71 ? -7.338 -9.665 -22.641 1.00 86.44 71 GLU A O 1
ATOM 537 N N . LEU A 1 72 ? -5.134 -9.983 -23.030 1.00 84.62 72 LEU A N 1
ATOM 538 C CA . LEU A 1 72 ? -4.739 -10.097 -21.623 1.00 84.62 72 LEU A CA 1
ATOM 539 C C . LEU A 1 72 ? -5.130 -8.851 -20.831 1.00 84.62 72 LEU A C 1
ATOM 541 O O . LEU A 1 72 ? -5.845 -8.970 -19.838 1.00 84.62 72 LEU A O 1
ATOM 545 N N . ASP A 1 73 ? -4.788 -7.657 -21.324 1.00 73.31 73 ASP A N 1
ATOM 546 C CA . ASP A 1 73 ? -5.134 -6.388 -20.669 1.00 73.31 73 ASP A CA 1
ATOM 547 C C . ASP A 1 73 ? -6.649 -6.257 -20.404 1.00 73.31 73 ASP A C 1
ATOM 549 O O . ASP A 1 73 ? -7.085 -5.731 -19.370 1.00 73.31 73 ASP A O 1
ATOM 553 N N . ARG A 1 74 ? -7.484 -6.735 -21.340 1.00 77.94 74 ARG A N 1
ATOM 554 C CA . ARG A 1 74 ? -8.951 -6.716 -21.209 1.00 77.94 74 ARG A CA 1
ATOM 555 C C . ARG A 1 74 ? -9.439 -7.701 -20.150 1.00 77.94 74 ARG A C 1
ATOM 557 O O . ARG A 1 74 ? -10.295 -7.339 -19.339 1.00 77.94 74 ARG A O 1
ATOM 564 N N . LEU A 1 75 ? -8.911 -8.923 -20.145 1.00 84.75 75 LEU A N 1
ATOM 565 C CA . LEU A 1 75 ? -9.263 -9.945 -19.159 1.00 84.75 75 LEU A CA 1
ATOM 566 C C . LEU A 1 75 ? -8.805 -9.554 -17.747 1.00 84.75 75 LEU A C 1
ATOM 568 O O . LEU A 1 75 ? -9.584 -9.688 -16.803 1.00 84.75 75 LEU A O 1
ATOM 572 N N . GLU A 1 76 ? -7.599 -9.000 -17.606 1.00 79.56 76 GLU A N 1
ATOM 573 C CA . GLU A 1 76 ? -7.077 -8.473 -16.341 1.00 79.56 76 GLU A CA 1
ATOM 574 C C . GLU A 1 76 ? -7.958 -7.340 -15.820 1.00 79.56 76 GLU A C 1
ATOM 576 O O . GLU A 1 76 ? -8.389 -7.362 -14.669 1.00 79.56 76 GLU A O 1
ATOM 581 N N . SER A 1 77 ? -8.322 -6.390 -16.688 1.00 71.94 77 SER A N 1
ATOM 582 C CA . SER A 1 77 ? -9.234 -5.297 -16.334 1.00 71.94 77 SER A CA 1
ATOM 583 C C . SER A 1 77 ? -10.602 -5.816 -15.873 1.00 71.94 77 SER A C 1
ATOM 585 O O . SER A 1 77 ? -11.189 -5.287 -14.927 1.00 71.94 77 SER A O 1
ATOM 587 N N . ALA A 1 78 ? -11.126 -6.862 -16.518 1.00 76.50 78 ALA A N 1
ATOM 588 C CA . ALA A 1 78 ? -12.384 -7.493 -16.132 1.00 76.50 78 ALA A CA 1
ATOM 589 C C . ALA A 1 78 ? -12.280 -8.213 -14.779 1.00 76.50 78 ALA A C 1
ATOM 591 O O . ALA A 1 78 ? -13.195 -8.119 -13.956 1.00 76.50 78 ALA A O 1
ATOM 592 N N . LEU A 1 79 ? -11.161 -8.898 -14.526 1.00 77.62 79 LEU A N 1
ATOM 593 C CA . LEU A 1 79 ? -10.890 -9.549 -13.249 1.00 77.62 79 LEU A CA 1
ATOM 594 C C . LEU A 1 79 ? -10.692 -8.519 -12.135 1.00 77.62 79 LEU A C 1
ATOM 596 O O . LEU A 1 79 ? -11.219 -8.713 -11.044 1.00 77.62 79 LEU A O 1
ATOM 600 N N . ASP A 1 80 ? -10.021 -7.402 -12.399 1.00 70.88 80 ASP A N 1
ATOM 601 C CA . ASP A 1 80 ? -9.867 -6.280 -11.468 1.00 70.88 80 ASP A CA 1
ATOM 602 C C . ASP A 1 80 ? -11.226 -5.668 -11.094 1.00 70.88 80 ASP A C 1
ATOM 604 O O . ASP A 1 80 ? -11.489 -5.380 -9.923 1.00 70.88 80 ASP A O 1
ATOM 608 N N . LEU A 1 81 ? -12.129 -5.513 -12.067 1.00 65.81 81 LEU A N 1
ATOM 609 C CA . LEU A 1 81 ? -13.498 -5.046 -11.828 1.00 65.81 81 LEU A CA 1
ATOM 610 C C . LEU A 1 81 ? -14.315 -6.040 -10.991 1.00 65.81 81 LEU A C 1
ATOM 612 O O . LEU A 1 81 ? -15.046 -5.621 -10.092 1.00 65.81 81 LEU A O 1
ATOM 616 N N . LEU A 1 82 ? -14.188 -7.341 -11.270 1.00 69.31 82 LEU A N 1
ATOM 617 C CA . LEU A 1 82 ? -14.917 -8.404 -10.576 1.00 69.31 82 LEU A CA 1
ATOM 618 C C . LEU A 1 82 ? -14.396 -8.648 -9.157 1.00 69.31 82 LEU A C 1
ATOM 620 O O . LEU A 1 82 ? -15.168 -8.781 -8.208 1.00 69.31 82 LEU A O 1
ATOM 624 N N . THR A 1 83 ? -13.075 -8.735 -9.013 1.00 61.44 83 THR A N 1
ATOM 625 C CA . THR A 1 83 ? -12.405 -8.855 -7.715 1.00 61.44 83 THR A CA 1
ATOM 626 C C . THR A 1 83 ? -12.493 -7.570 -6.928 1.00 61.44 83 THR A C 1
ATOM 628 O O . THR A 1 83 ? -12.333 -7.627 -5.707 1.00 61.44 83 THR A O 1
ATOM 631 N N . GLY A 1 84 ? -12.818 -6.458 -7.603 1.00 49.56 84 GLY A N 1
ATOM 632 C CA . GLY A 1 84 ? -13.744 -5.458 -7.109 1.00 49.56 84 GLY A CA 1
ATOM 633 C C . GLY A 1 84 ? -13.503 -5.162 -5.646 1.00 49.56 84 GLY A C 1
ATOM 634 O O . GLY A 1 84 ? -14.426 -5.186 -4.832 1.00 49.56 84 GLY A O 1
ATOM 635 N N . ALA A 1 85 ? -12.244 -4.875 -5.292 1.00 44.31 85 ALA A N 1
ATOM 636 C CA . ALA A 1 85 ? -12.027 -4.003 -4.165 1.00 44.31 85 ALA A CA 1
ATOM 637 C C . ALA A 1 85 ? -12.961 -2.824 -4.445 1.00 44.31 85 ALA A C 1
ATOM 639 O O . ALA A 1 85 ? -12.886 -2.287 -5.556 1.00 44.31 85 ALA A O 1
ATOM 640 N N . PRO A 1 86 ? -13.886 -2.491 -3.521 1.00 39.69 86 PRO A N 1
ATOM 641 C CA . PRO A 1 86 ? -14.837 -1.417 -3.760 1.00 39.69 86 PRO A CA 1
ATOM 642 C C . PRO A 1 86 ? -14.047 -0.242 -4.314 1.00 39.69 86 PRO A C 1
ATOM 644 O O . PRO A 1 86 ? -12.900 -0.101 -3.873 1.00 39.69 86 PRO A O 1
ATOM 647 N N . ASP A 1 87 ? -14.620 0.520 -5.265 1.00 45.94 87 ASP A N 1
ATOM 648 C CA . ASP A 1 87 ? -14.030 1.756 -5.818 1.00 45.94 87 ASP A CA 1
ATOM 649 C C . ASP A 1 87 ? -13.014 2.289 -4.807 1.00 45.94 87 ASP A C 1
ATOM 651 O O . ASP A 1 87 ? -13.410 2.474 -3.657 1.00 45.94 87 ASP A O 1
ATOM 655 N N . PRO A 1 88 ? -11.714 2.362 -5.130 1.00 44.88 88 PRO A N 1
ATOM 656 C CA . PRO A 1 88 ? -10.631 2.358 -4.142 1.00 44.88 88 PRO A CA 1
ATOM 657 C C . PRO A 1 88 ? -10.780 3.432 -3.051 1.00 44.88 88 PRO A C 1
ATOM 659 O O . PRO A 1 88 ? -10.204 3.302 -1.974 1.00 44.88 88 PRO A O 1
ATOM 662 N N . ILE A 1 89 ? -11.605 4.447 -3.317 1.00 45.03 89 ILE A N 1
ATOM 663 C CA . ILE A 1 89 ? -12.104 5.454 -2.383 1.00 45.03 89 ILE A CA 1
ATOM 664 C C . ILE A 1 89 ? -13.315 4.973 -1.563 1.00 45.03 89 ILE A C 1
ATOM 666 O O . ILE A 1 89 ? -13.302 5.134 -0.355 1.00 45.03 89 ILE A O 1
ATOM 670 N N . LYS A 1 90 ? -14.341 4.346 -2.150 1.00 44.03 90 LYS A N 1
ATOM 671 C CA . LYS A 1 90 ? -15.474 3.709 -1.443 1.00 44.03 90 LYS A CA 1
ATOM 672 C C . LYS A 1 90 ? -15.065 2.609 -0.460 1.00 44.03 90 LYS A C 1
ATOM 674 O O . LYS A 1 90 ? -15.719 2.480 0.568 1.00 44.03 90 LYS A O 1
ATOM 679 N N . ALA A 1 91 ? -14.005 1.840 -0.737 1.00 45.56 91 ALA A N 1
ATOM 680 C CA . ALA A 1 91 ? -13.494 0.835 0.209 1.00 45.56 91 ALA A CA 1
ATOM 681 C C . ALA A 1 91 ? -12.889 1.475 1.466 1.00 45.56 91 ALA A C 1
ATOM 683 O O . ALA A 1 91 ? -12.931 0.890 2.542 1.00 45.56 91 ALA A O 1
ATOM 684 N N . VAL A 1 92 ? -12.323 2.672 1.304 1.00 50.53 92 VAL A N 1
ATOM 685 C CA . VAL A 1 92 ? -11.728 3.487 2.367 1.00 50.53 92 VAL A CA 1
ATOM 686 C C . VAL A 1 92 ? -12.774 4.420 3.009 1.00 50.53 92 VAL A C 1
ATOM 688 O O . VAL A 1 92 ? -12.655 4.771 4.176 1.00 50.53 92 VAL A O 1
ATOM 691 N N . ALA A 1 93 ? -13.830 4.784 2.273 1.00 45.28 93 ALA A N 1
ATOM 692 C CA . ALA A 1 93 ? -14.920 5.656 2.716 1.00 45.28 93 ALA A CA 1
ATOM 693 C C . ALA A 1 93 ? -15.932 4.951 3.628 1.00 45.28 93 ALA A C 1
ATOM 695 O O . ALA A 1 93 ? -16.794 5.611 4.210 1.00 45.28 93 ALA A O 1
ATOM 696 N N . GLY A 1 94 ? -15.844 3.625 3.762 1.00 50.12 94 GLY A N 1
ATOM 697 C CA . GLY A 1 94 ? -16.496 2.931 4.860 1.00 50.12 94 GLY A CA 1
ATOM 698 C C . GLY A 1 94 ? -15.841 3.371 6.162 1.00 50.12 94 GLY A C 1
ATOM 699 O O . GLY A 1 94 ? -14.699 3.004 6.423 1.00 50.12 94 GLY A O 1
ATOM 700 N N . ALA A 1 95 ? -16.550 4.168 6.964 1.00 55.53 95 ALA A N 1
ATOM 701 C CA . ALA A 1 95 ? -16.133 4.420 8.335 1.00 55.53 95 ALA A CA 1
ATOM 702 C C . ALA A 1 95 ? -15.904 3.073 9.034 1.00 55.53 95 ALA A C 1
ATOM 704 O O . ALA A 1 95 ? -16.713 2.152 8.877 1.00 55.53 95 ALA A O 1
ATOM 705 N N . ASP A 1 96 ? -14.807 2.958 9.784 1.00 65.44 96 ASP A N 1
ATOM 706 C CA . ASP A 1 96 ? -14.602 1.785 10.627 1.00 65.44 96 ASP A CA 1
ATOM 707 C C . ASP A 1 96 ? -15.821 1.628 11.557 1.00 65.44 96 ASP A C 1
ATOM 709 O O . ASP A 1 96 ? -16.328 2.628 12.078 1.00 65.44 96 ASP A O 1
ATOM 713 N N . PRO A 1 97 ? -16.357 0.410 11.721 1.00 65.69 97 PRO A N 1
ATOM 714 C CA . PRO A 1 97 ? -17.561 0.194 12.504 1.00 65.69 97 PRO A CA 1
ATOM 715 C C . PRO A 1 97 ? -17.309 0.552 13.968 1.00 65.69 97 PRO A C 1
ATOM 717 O O . PRO A 1 97 ? -16.250 0.268 14.531 1.00 65.69 97 PRO A O 1
ATOM 720 N N . ALA A 1 98 ? -18.305 1.185 14.586 1.00 71.00 98 ALA A N 1
ATOM 721 C CA . ALA A 1 98 ? -18.242 1.536 15.996 1.00 71.00 98 ALA A CA 1
ATOM 722 C C . ALA A 1 98 ? -18.123 0.277 16.870 1.00 71.00 98 ALA A C 1
ATOM 724 O O . ALA A 1 98 ? -18.763 -0.741 16.606 1.00 71.00 98 ALA A O 1
ATOM 725 N N . GLY A 1 99 ? -17.297 0.362 17.909 1.00 75.06 99 GLY A N 1
ATOM 726 C CA . GLY A 1 99 ? -17.043 -0.710 18.868 1.00 75.06 99 GLY A CA 1
ATOM 727 C C . GLY A 1 99 ? -16.057 -1.790 18.406 1.00 75.06 99 GLY A C 1
ATOM 728 O O . GLY A 1 99 ? -15.720 -2.656 19.210 1.00 75.06 99 GLY A O 1
ATOM 729 N N . GLU A 1 100 ? -15.560 -1.756 17.164 1.00 84.19 100 GLU A N 1
ATOM 730 C CA . GLU A 1 100 ? -14.580 -2.732 16.665 1.00 84.19 100 GLU A CA 1
ATOM 731 C C . GLU A 1 100 ? -13.160 -2.154 16.696 1.00 84.19 100 GLU A C 1
ATOM 733 O O . GLU A 1 100 ? -12.879 -1.131 16.073 1.00 84.19 100 GLU A O 1
ATOM 738 N N . ILE A 1 101 ? -12.233 -2.823 17.384 1.00 89.50 101 ILE A N 1
ATOM 739 C CA . ILE A 1 101 ? -10.814 -2.454 17.343 1.00 89.50 101 ILE A CA 1
ATOM 740 C C . ILE A 1 101 ? -10.200 -2.990 16.052 1.00 89.50 101 ILE A C 1
ATOM 742 O O . ILE A 1 101 ? -10.214 -4.199 15.804 1.00 89.50 101 ILE A O 1
ATOM 746 N N . ARG A 1 102 ? -9.607 -2.095 15.259 1.00 90.50 102 ARG A N 1
ATOM 747 C CA . ARG A 1 102 ? -8.913 -2.431 14.014 1.00 90.50 102 ARG A CA 1
ATOM 748 C C . ARG A 1 102 ? -7.492 -1.902 14.012 1.00 90.50 102 ARG A C 1
ATOM 750 O O . ARG A 1 102 ? -7.193 -0.899 14.659 1.00 90.50 102 ARG A O 1
ATOM 757 N N . LEU A 1 103 ? -6.627 -2.565 13.249 1.00 94.62 103 LEU A N 1
ATOM 758 C CA . LEU A 1 103 ? -5.273 -2.090 13.003 1.00 94.62 103 LEU A CA 1
ATOM 759 C C . LEU A 1 103 ? -5.331 -0.848 12.111 1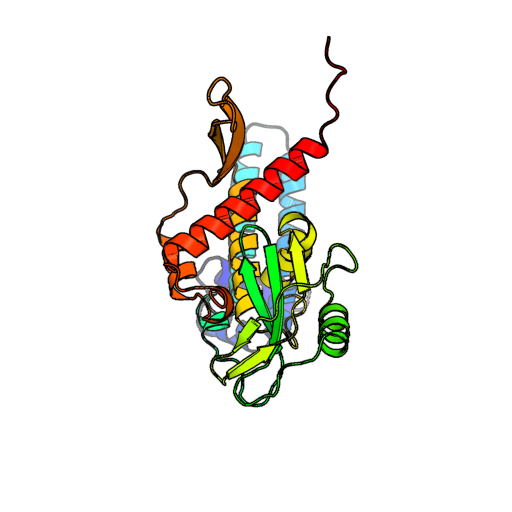.00 94.62 103 LEU A C 1
ATOM 761 O O . LEU A 1 103 ? -5.766 -0.913 10.965 1.00 94.62 103 LEU A O 1
ATOM 765 N N . GLN A 1 104 ? -4.883 0.278 12.636 1.00 94.50 104 GLN A N 1
ATOM 766 C CA . GLN A 1 104 ? -4.742 1.543 11.935 1.00 94.50 104 GLN A CA 1
ATOM 767 C C . GLN A 1 104 ? -3.268 1.807 11.629 1.00 94.50 104 GLN A C 1
ATOM 769 O O . GLN A 1 104 ? -2.367 1.232 12.244 1.00 94.50 104 GLN A O 1
ATOM 774 N N . ALA A 1 105 ? -3.019 2.711 10.690 1.00 95.94 105 ALA A N 1
ATOM 775 C CA . ALA A 1 105 ? -1.691 3.209 10.403 1.00 95.94 105 ALA A CA 1
ATOM 776 C C . ALA A 1 105 ? -1.678 4.727 10.207 1.00 95.94 105 ALA A C 1
ATOM 778 O O . ALA A 1 105 ? -2.624 5.347 9.722 1.00 95.94 105 ALA A O 1
ATOM 779 N N . SER A 1 106 ? -0.552 5.308 10.587 1.00 96.12 106 SER A N 1
ATOM 780 C CA . SER A 1 106 ? -0.202 6.710 10.444 1.00 96.12 106 SER A CA 1
ATOM 781 C C . SER A 1 106 ? 1.133 6.822 9.723 1.00 96.12 106 SER A C 1
ATOM 783 O O . SER A 1 106 ? 1.949 5.897 9.744 1.00 96.12 106 SER A O 1
ATOM 785 N N . TRP A 1 107 ? 1.374 7.968 9.098 1.00 96.31 107 TRP A N 1
ATOM 786 C CA . TRP A 1 107 ? 2.638 8.236 8.429 1.00 96.31 107 TRP A CA 1
ATOM 787 C C . TRP A 1 107 ? 3.532 9.153 9.263 1.00 96.31 107 TRP A C 1
ATOM 789 O O . TRP A 1 107 ? 3.074 10.161 9.803 1.00 96.31 107 TRP A O 1
ATOM 799 N N . SER A 1 108 ? 4.822 8.818 9.356 1.00 94.19 108 SER A N 1
ATOM 800 C CA . SER A 1 108 ? 5.821 9.673 10.001 1.00 94.19 108 SER A CA 1
ATOM 801 C C . SER A 1 108 ? 7.186 9.547 9.323 1.00 94.19 108 SER A C 1
ATOM 803 O O . SER A 1 108 ? 7.975 8.668 9.660 1.00 94.19 108 SER A O 1
ATOM 805 N N . GLY A 1 109 ? 7.488 10.438 8.374 1.00 87.50 109 GLY A N 1
ATOM 806 C CA . GLY A 1 109 ? 8.848 10.641 7.856 1.00 87.50 109 GLY A CA 1
ATOM 807 C C . GLY A 1 109 ? 9.521 9.384 7.292 1.00 87.50 109 GLY A C 1
ATOM 808 O O . GLY A 1 109 ? 10.657 9.080 7.652 1.00 87.50 109 GLY A O 1
ATOM 809 N N . GLY A 1 110 ? 8.827 8.632 6.434 1.00 93.31 110 GLY A N 1
ATOM 810 C CA . GLY A 1 110 ? 9.337 7.374 5.864 1.00 93.31 110 GLY A CA 1
ATOM 811 C C . GLY A 1 110 ? 8.999 6.122 6.679 1.00 93.31 110 GLY A C 1
ATOM 812 O O . GLY A 1 110 ? 9.320 5.015 6.247 1.00 93.31 110 GLY A O 1
ATOM 813 N N . GLN A 1 111 ? 8.364 6.288 7.841 1.00 96.75 111 GLN A N 1
ATOM 814 C CA . GLN A 1 111 ? 7.926 5.198 8.706 1.00 96.75 111 GLN A CA 1
ATOM 815 C C . GLN A 1 111 ? 6.415 4.999 8.605 1.00 96.75 111 GLN A C 1
ATOM 817 O O . GLN A 1 111 ? 5.638 5.961 8.641 1.00 96.75 111 GLN A O 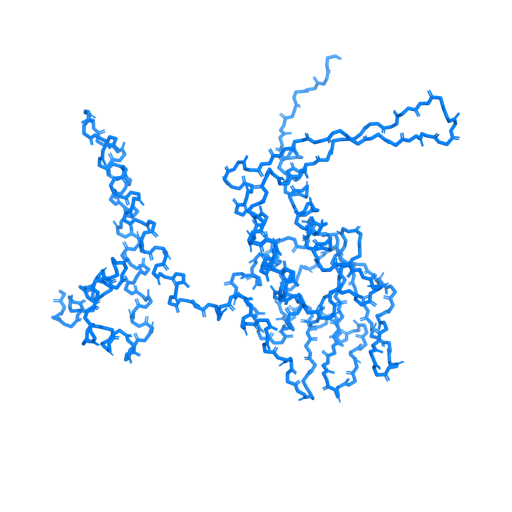1
ATOM 822 N N . VAL A 1 112 ? 6.015 3.732 8.548 1.00 97.56 112 VAL A N 1
ATOM 823 C CA . VAL A 1 112 ? 4.636 3.302 8.769 1.00 97.56 112 VAL A CA 1
ATOM 824 C C . VAL A 1 112 ? 4.481 3.081 10.264 1.00 97.56 112 VAL A C 1
ATOM 826 O O . VAL A 1 112 ? 5.178 2.247 10.837 1.00 97.56 112 VAL A O 1
ATOM 829 N N . VAL A 1 113 ? 3.593 3.839 10.899 1.00 97.88 113 VAL A N 1
ATOM 830 C CA . VAL A 1 113 ? 3.335 3.739 12.336 1.00 97.88 113 VAL A CA 1
ATOM 831 C C . VAL A 1 113 ? 1.985 3.077 12.545 1.00 97.88 113 VAL A C 1
ATOM 833 O O . VAL A 1 113 ? 0.961 3.684 12.248 1.00 97.88 113 VAL A O 1
ATOM 836 N N . VAL A 1 114 ? 1.972 1.846 13.044 1.00 97.50 114 VAL A N 1
ATOM 837 C CA . VAL A 1 114 ? 0.747 1.092 13.318 1.00 97.50 114 VAL A CA 1
ATOM 838 C C . VAL A 1 114 ? 0.319 1.236 14.770 1.00 97.50 114 VAL A C 1
ATOM 840 O O . VAL A 1 114 ? 1.146 1.358 15.673 1.00 97.50 114 VAL A O 1
ATOM 843 N N . TRP A 1 115 ? -0.988 1.222 14.978 1.00 97.25 115 TRP A N 1
ATOM 844 C CA . TRP A 1 115 ? -1.662 1.294 16.272 1.00 97.25 115 TRP A CA 1
ATOM 845 C C . TRP A 1 115 ? -3.045 0.661 16.123 1.00 97.25 115 TRP A C 1
ATOM 847 O O . TRP A 1 115 ? -3.506 0.470 15.001 1.00 97.25 115 TRP A O 1
ATOM 857 N N . ALA A 1 116 ? -3.727 0.325 17.215 1.00 95.38 116 ALA A N 1
ATOM 858 C CA . ALA A 1 116 ? -5.027 -0.332 17.123 1.00 95.38 116 ALA A CA 1
ATOM 859 C C . ALA A 1 116 ? -6.087 0.358 17.983 1.00 95.38 116 ALA A C 1
ATOM 861 O O . ALA A 1 116 ? -5.894 0.609 19.171 1.00 95.38 116 ALA A O 1
ATOM 862 N N . SER A 1 117 ? -7.196 0.717 17.336 1.00 90.69 117 SER A N 1
ATOM 863 C CA . SER A 1 117 ? -8.376 1.348 17.934 1.00 90.69 117 SER A CA 1
ATOM 864 C C . SER A 1 117 ? -9.537 1.294 16.938 1.00 90.69 117 SER A C 1
ATOM 866 O O . SER A 1 117 ? -9.342 1.054 15.745 1.00 90.69 117 SER A O 1
ATOM 868 N N . GLY A 1 118 ? -10.739 1.613 17.407 1.00 84.19 118 GLY A N 1
ATOM 869 C CA . GLY A 1 118 ? -11.876 1.967 16.557 1.00 84.19 118 GLY A CA 1
ATOM 870 C C . GLY A 1 118 ? -12.725 3.071 17.179 1.00 84.19 118 GLY A C 1
ATOM 871 O O . GLY A 1 118 ? -12.447 3.490 18.310 1.00 84.19 118 GLY A O 1
ATOM 872 N N . PRO A 1 119 ? -13.749 3.572 16.468 1.00 75.81 119 PRO A N 1
ATOM 873 C CA . PRO A 1 119 ? -14.710 4.502 17.048 1.00 75.81 119 PRO A CA 1
ATOM 874 C C . PRO A 1 119 ? -15.374 3.866 18.274 1.00 75.81 119 PRO A C 1
ATOM 876 O O . PRO A 1 119 ? -15.817 2.726 18.204 1.00 75.81 119 PRO A O 1
ATOM 879 N N . GLU A 1 120 ? -15.422 4.585 19.397 1.00 75.94 120 GLU A N 1
ATOM 880 C CA . GLU A 1 120 ? -16.013 4.116 20.669 1.00 75.94 120 GLU A CA 1
ATOM 881 C C . GLU A 1 120 ? -15.324 2.900 21.325 1.00 75.94 120 GLU A C 1
ATOM 883 O O . GLU A 1 120 ? -15.794 2.413 22.351 1.00 75.94 120 GLU A O 1
ATOM 888 N N . ALA A 1 121 ? -14.187 2.442 20.795 1.00 83.25 121 ALA A N 1
ATOM 889 C CA . ALA A 1 121 ? -13.392 1.371 21.386 1.00 83.25 121 ALA A CA 1
ATOM 890 C C . ALA A 1 121 ? -12.170 1.927 22.136 1.00 83.25 121 ALA A C 1
ATOM 892 O O . ALA A 1 121 ? -11.580 2.936 21.738 1.00 83.25 121 ALA A O 1
ATOM 893 N N . GLN A 1 122 ? -11.780 1.259 23.224 1.00 87.12 122 GLN A N 1
ATOM 894 C CA . GLN A 1 122 ? -10.528 1.558 23.916 1.00 87.12 122 GLN A CA 1
ATOM 895 C C . GLN A 1 122 ? -9.352 1.064 23.056 1.00 87.12 122 GLN A C 1
ATOM 897 O O . GLN A 1 122 ? -9.457 -0.026 22.494 1.00 87.12 122 GLN A O 1
ATOM 902 N N . PRO A 1 123 ? -8.265 1.843 22.904 1.00 92.44 123 PRO A N 1
ATOM 903 C CA . 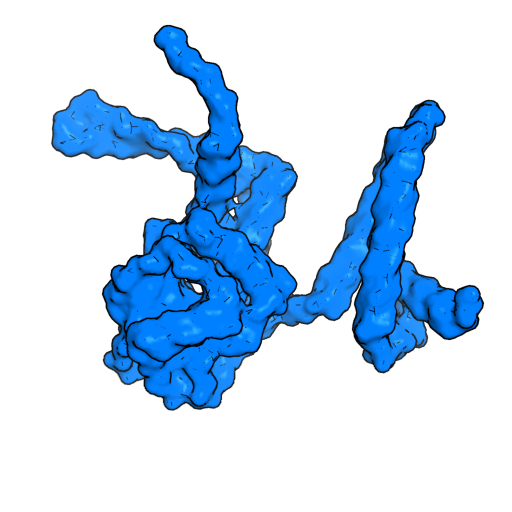PRO A 1 123 ? -7.120 1.391 22.125 1.00 92.44 123 PRO A CA 1
ATOM 904 C C . PRO A 1 123 ? -6.431 0.193 22.778 1.00 92.44 123 PRO A C 1
ATOM 906 O O . PRO A 1 123 ? -6.383 0.103 24.007 1.00 92.44 123 PRO A O 1
ATOM 909 N N . ASP A 1 124 ? -5.858 -0.670 21.941 1.00 94.44 124 ASP A N 1
ATOM 910 C CA . ASP A 1 124 ? -5.023 -1.781 22.398 1.00 94.44 124 ASP A CA 1
ATOM 911 C C . ASP A 1 124 ? -3.758 -1.245 23.101 1.00 94.44 124 ASP A C 1
ATOM 913 O O . ASP A 1 124 ? -3.230 -0.168 22.776 1.00 94.44 124 ASP A O 1
ATOM 917 N N . ASP A 1 125 ? -3.260 -2.019 24.066 1.00 95.25 125 ASP A N 1
ATOM 918 C CA . ASP A 1 125 ? -1.912 -1.846 24.601 1.00 95.25 125 ASP A CA 1
ATOM 919 C C . ASP A 1 125 ? -0.856 -2.432 23.645 1.00 95.25 125 ASP A C 1
ATOM 921 O O . ASP A 1 125 ? -1.153 -2.837 22.520 1.00 95.25 125 ASP A O 1
ATOM 925 N N . ILE A 1 126 ? 0.415 -2.402 24.052 1.00 96.00 126 ILE A N 1
ATOM 926 C CA . ILE A 1 126 ? 1.516 -2.804 23.170 1.00 96.00 126 ILE A CA 1
ATOM 927 C C . ILE A 1 126 ? 1.513 -4.307 22.861 1.00 96.00 126 ILE A C 1
ATOM 929 O O . ILE A 1 126 ? 1.880 -4.682 21.749 1.00 96.00 126 ILE A O 1
ATOM 933 N N . ASP A 1 127 ? 1.075 -5.140 23.807 1.00 96.06 127 ASP A N 1
ATOM 934 C CA . ASP A 1 127 ? 1.064 -6.595 23.658 1.00 96.06 127 ASP A CA 1
ATOM 935 C C . ASP A 1 127 ? -0.104 -7.010 22.753 1.00 96.06 127 ASP A C 1
ATOM 937 O O . ASP A 1 127 ? 0.101 -7.693 21.751 1.00 96.06 127 ASP A O 1
ATOM 941 N N . ALA A 1 128 ? -1.307 -6.477 23.001 1.00 96.31 128 ALA A N 1
ATOM 942 C CA . ALA A 1 128 ? -2.468 -6.711 22.143 1.00 96.31 128 ALA A CA 1
ATOM 943 C C . ALA A 1 128 ? -2.270 -6.165 20.713 1.00 96.31 128 ALA A C 1
ATOM 945 O O . ALA A 1 128 ? -2.725 -6.772 19.739 1.00 96.31 128 ALA A O 1
ATOM 946 N N . LEU A 1 129 ? -1.550 -5.045 20.558 1.00 96.56 129 LEU A N 1
ATOM 947 C CA . LEU A 1 129 ? -1.162 -4.530 19.243 1.00 96.56 129 LEU A CA 1
ATOM 948 C C . LEU A 1 129 ? -0.227 -5.496 18.503 1.00 96.56 129 LEU A C 1
ATOM 950 O O . LEU A 1 129 ? -0.392 -5.683 17.296 1.00 96.56 129 LEU A O 1
ATOM 954 N N . ALA A 1 130 ? 0.747 -6.088 19.198 1.00 95.62 130 ALA A N 1
ATOM 955 C CA . ALA A 1 130 ? 1.669 -7.051 18.604 1.00 95.62 130 ALA A CA 1
ATOM 956 C C . ALA A 1 130 ? 0.929 -8.320 18.148 1.00 95.62 130 ALA A C 1
ATOM 958 O O . ALA A 1 130 ? 1.071 -8.709 16.987 1.00 95.62 130 ALA A O 1
ATOM 959 N N . ASP A 1 131 ? 0.063 -8.877 19.000 1.00 94.88 131 ASP A N 1
ATOM 960 C CA . ASP A 1 131 ? -0.767 -10.047 18.678 1.00 94.88 131 ASP A CA 1
ATOM 961 C C . ASP A 1 131 ? -1.650 -9.791 17.446 1.00 94.88 131 ASP A C 1
ATOM 963 O O . ASP A 1 131 ? -1.764 -10.622 16.543 1.00 94.88 131 ASP A O 1
ATOM 967 N N . ARG A 1 132 ? -2.259 -8.601 17.364 1.00 93.19 132 ARG A N 1
ATOM 968 C CA . ARG A 1 132 ? -3.080 -8.202 16.214 1.00 93.19 132 ARG A CA 1
ATOM 969 C C . ARG A 1 132 ? -2.260 -8.082 14.936 1.00 93.19 132 ARG A C 1
ATOM 971 O O . ARG A 1 132 ? -2.715 -8.492 13.868 1.00 93.19 132 ARG A O 1
ATOM 978 N N . LEU A 1 133 ? -1.090 -7.461 15.028 1.00 93.56 133 LEU A N 1
ATOM 979 C CA . LEU A 1 133 ? -0.206 -7.283 13.887 1.00 93.56 133 LEU A CA 1
ATOM 980 C C . LEU A 1 133 ? 0.256 -8.640 13.338 1.00 93.56 133 LEU A C 1
ATOM 982 O O . LEU A 1 133 ? 0.273 -8.820 12.121 1.00 93.56 133 LEU A O 1
ATOM 986 N N . GLU A 1 134 ? 0.553 -9.600 14.217 1.00 92.06 134 GLU A N 1
ATOM 987 C CA . GLU A 1 134 ? 0.855 -10.984 13.845 1.00 92.06 134 GLU A CA 1
ATOM 988 C C . GLU A 1 134 ? -0.350 -11.670 13.185 1.00 92.06 134 GLU A C 1
ATOM 990 O O . GLU A 1 134 ? -0.214 -12.232 12.097 1.00 92.06 134 GLU A O 1
ATOM 995 N N . ALA A 1 135 ? -1.545 -11.559 13.775 1.00 89.75 135 ALA A N 1
ATOM 996 C CA . ALA A 1 135 ? -2.768 -12.178 13.253 1.00 89.75 135 ALA A CA 1
ATOM 997 C C . ALA A 1 135 ? -3.134 -11.712 11.830 1.00 89.75 135 ALA A C 1
ATOM 999 O O . ALA A 1 135 ? -3.697 -12.475 11.045 1.00 89.75 135 ALA A O 1
ATOM 1000 N N . ILE A 1 136 ? -2.791 -10.470 11.483 1.00 86.75 136 ILE A N 1
ATOM 1001 C CA . ILE A 1 136 ? -3.031 -9.859 10.164 1.00 86.75 136 ILE A CA 1
ATOM 1002 C C . ILE A 1 136 ? -1.903 -10.190 9.161 1.00 86.75 136 ILE A C 1
ATOM 1004 O O . ILE A 1 136 ? -1.978 -9.838 7.982 1.00 86.75 136 ILE A O 1
ATOM 1008 N N . GLY A 1 137 ? -0.854 -10.892 9.597 1.00 88.94 137 GLY A N 1
ATOM 1009 C CA . GLY A 1 137 ? 0.293 -11.239 8.758 1.00 88.94 137 GLY A CA 1
ATOM 1010 C C . GLY A 1 137 ? 1.239 -10.061 8.522 1.00 88.94 137 GLY A C 1
ATOM 1011 O O . GLY A 1 137 ? 1.820 -9.937 7.442 1.00 88.94 137 GLY A O 1
ATOM 1012 N N . GLY A 1 138 ? 1.373 -9.169 9.509 1.00 90.44 138 GLY A N 1
ATOM 1013 C CA . GLY A 1 138 ? 2.397 -8.130 9.505 1.00 90.44 138 GLY A CA 1
ATOM 1014 C C . GLY A 1 138 ? 3.817 -8.720 9.446 1.00 90.44 138 GLY A C 1
ATOM 1015 O O . GLY A 1 138 ? 4.026 -9.880 9.807 1.00 90.44 138 GLY A O 1
ATOM 1016 N N . PRO A 1 139 ? 4.827 -7.947 9.000 1.00 94.00 139 PRO A N 1
ATOM 1017 C CA . PRO A 1 139 ? 6.212 -8.400 8.978 1.00 94.00 139 PRO A CA 1
ATOM 1018 C C . PRO A 1 139 ? 6.666 -8.887 10.363 1.00 94.00 139 PRO A C 1
ATOM 1020 O O . PRO A 1 139 ? 6.430 -8.190 11.347 1.00 94.00 139 PRO A O 1
ATOM 1023 N N . PRO A 1 140 ? 7.355 -10.035 10.466 1.00 91.12 140 PRO A N 1
ATOM 1024 C CA . PRO A 1 140 ? 7.769 -10.580 11.760 1.00 91.12 140 PRO A CA 1
ATOM 1025 C C . PRO A 1 140 ? 8.931 -9.804 12.401 1.00 91.12 140 PRO A C 1
ATOM 1027 O O . PRO A 1 140 ? 9.209 -9.967 13.584 1.00 91.12 140 PRO A O 1
ATOM 1030 N N . LEU A 1 141 ? 9.647 -8.986 11.622 1.00 93.38 141 LEU A N 1
ATOM 1031 C CA . LEU A 1 141 ? 10.833 -8.234 12.036 1.00 93.38 141 LEU A CA 1
ATOM 1032 C C . LEU A 1 141 ? 10.778 -6.804 11.479 1.00 93.38 141 LEU A C 1
ATOM 1034 O O . LEU A 1 141 ? 10.036 -6.525 10.541 1.00 93.38 141 LEU A O 1
ATOM 1038 N N . GLY A 1 142 ? 11.599 -5.912 12.041 1.00 93.31 142 GLY A N 1
ATOM 1039 C CA . GLY A 1 142 ? 11.721 -4.512 11.604 1.00 93.31 142 GLY A CA 1
ATOM 1040 C C . GLY A 1 142 ? 10.883 -3.517 12.413 1.00 93.31 142 GLY A C 1
ATOM 1041 O O . GLY A 1 142 ? 11.054 -2.309 12.264 1.00 93.31 142 GLY A O 1
ATOM 1042 N N . TRP A 1 143 ? 10.026 -4.003 13.313 1.00 97.38 143 TRP A N 1
ATOM 1043 C CA . TRP A 1 143 ? 9.223 -3.159 14.192 1.00 97.38 143 TRP A CA 1
ATOM 1044 C C . TRP A 1 143 ? 10.039 -2.583 15.347 1.00 97.38 143 TRP A C 1
ATOM 1046 O O . TRP A 1 143 ? 10.810 -3.277 16.004 1.00 97.38 143 TRP A O 1
ATOM 1056 N N . SER A 1 144 ? 9.829 -1.300 15.616 1.00 97.25 144 SER A N 1
ATOM 1057 C CA . SER A 1 144 ? 10.388 -0.573 16.753 1.00 97.25 144 SER A CA 1
ATOM 1058 C C . SER A 1 144 ? 9.279 0.154 17.499 1.00 97.25 144 SER A C 1
ATOM 1060 O O . SER A 1 144 ? 8.369 0.704 16.873 1.00 97.25 144 SER A O 1
ATOM 1062 N N . GLN A 1 145 ? 9.362 0.197 18.831 1.00 96.56 145 GLN A N 1
ATOM 1063 C CA . GLN A 1 145 ? 8.412 0.956 19.640 1.00 96.56 145 GLN A CA 1
ATOM 1064 C C . GLN A 1 145 ? 8.417 2.431 19.229 1.00 96.56 145 GLN A C 1
ATOM 1066 O O . GLN A 1 145 ? 9.473 3.052 19.097 1.00 96.56 145 GLN A O 1
ATOM 1071 N N . HIS A 1 146 ? 7.226 2.988 19.038 1.00 96.31 146 HIS A N 1
ATOM 1072 C CA . HIS A 1 146 ? 7.035 4.376 18.650 1.00 96.31 146 HIS A CA 1
ATOM 1073 C C . HIS A 1 146 ? 6.323 5.147 19.767 1.00 96.31 146 HIS A C 1
ATOM 1075 O O . HIS A 1 146 ? 5.659 4.564 20.626 1.00 96.31 146 HIS A O 1
ATOM 1081 N N . ARG A 1 147 ? 6.442 6.483 19.761 1.00 94.44 147 ARG A N 1
ATOM 1082 C CA . ARG A 1 147 ? 5.619 7.325 20.643 1.00 94.44 147 ARG A CA 1
ATOM 1083 C C . ARG A 1 147 ? 4.136 7.027 20.404 1.00 94.44 147 ARG A C 1
ATOM 1085 O O . ARG A 1 147 ? 3.736 6.803 19.256 1.00 94.44 147 ARG A O 1
ATOM 1092 N N . SER A 1 148 ? 3.347 7.068 21.473 1.00 94.19 148 SER A N 1
ATOM 1093 C CA . SER A 1 148 ? 1.912 6.808 21.405 1.00 94.19 148 SER A CA 1
ATOM 1094 C C . SER A 1 148 ? 1.201 7.761 20.444 1.00 94.19 148 SER A C 1
ATOM 1096 O O . SER A 1 148 ? 1.625 8.905 20.237 1.00 94.19 148 SER A O 1
ATOM 1098 N N . VAL A 1 149 ? 0.119 7.271 19.844 1.00 94.31 149 VAL A N 1
ATOM 1099 C CA . VAL A 1 149 ? -0.705 8.044 18.913 1.00 94.31 149 VAL A CA 1
ATOM 1100 C C . VAL A 1 149 ? -1.817 8.743 19.698 1.00 94.31 149 VAL A C 1
ATOM 1102 O O . VAL A 1 149 ? -2.594 8.060 20.373 1.00 94.31 149 VAL A O 1
ATOM 1105 N N . PRO A 1 150 ? -1.927 10.082 19.624 1.00 90.44 150 PRO A N 1
ATOM 1106 C CA . PRO A 1 150 ? -3.026 10.799 20.254 1.00 90.44 150 PRO A CA 1
ATOM 1107 C C . PRO A 1 150 ? -4.332 10.523 19.505 1.00 90.44 150 PRO A C 1
ATOM 1109 O O . PRO A 1 150 ? -4.421 10.730 18.295 1.00 90.44 150 PRO A O 1
ATOM 1112 N N . LEU A 1 151 ? -5.361 10.082 20.228 1.00 87.94 151 LEU A N 1
ATOM 1113 C CA . LEU A 1 151 ? -6.683 9.827 19.663 1.00 87.94 151 LEU A CA 1
ATOM 1114 C C . LEU A 1 151 ? -7.613 11.034 19.848 1.00 87.94 151 LEU A C 1
ATOM 1116 O O . LEU A 1 151 ? -7.517 11.728 20.864 1.00 87.94 151 LEU A O 1
ATOM 1120 N N . PRO A 1 152 ? -8.591 11.251 18.946 1.00 81.88 152 PRO A N 1
ATOM 1121 C CA . PRO A 1 152 ? -9.593 12.312 19.100 1.00 81.88 152 PRO A CA 1
ATOM 1122 C C . PRO A 1 152 ? -10.405 12.219 20.400 1.00 81.88 152 PRO A C 1
ATOM 1124 O O . PRO A 1 152 ? -10.920 13.221 20.885 1.00 81.88 152 PRO A O 1
ATOM 1127 N N . THR A 1 153 ? -10.502 11.021 20.983 1.00 80.00 153 THR A N 1
ATOM 1128 C CA . THR A 1 153 ? -11.189 10.758 22.256 1.00 80.00 153 THR A CA 1
ATOM 1129 C C . THR A 1 153 ? -10.384 11.198 23.487 1.00 80.00 153 THR A C 1
ATOM 1131 O O . THR A 1 153 ? -10.873 11.062 24.605 1.00 80.00 153 THR A O 1
ATOM 1134 N N . GLY A 1 154 ? -9.152 11.690 23.311 1.00 82.75 154 GLY A N 1
ATOM 1135 C CA . GLY A 1 154 ? -8.230 12.067 24.389 1.00 82.75 154 GLY A CA 1
ATOM 1136 C C . GLY A 1 154 ? -7.355 10.920 24.909 1.00 82.75 154 GLY A C 1
ATOM 1137 O O . GLY A 1 154 ? -6.407 11.168 25.654 1.00 82.75 154 GLY A O 1
ATOM 1138 N N . HIS A 1 155 ? -7.629 9.680 24.497 1.00 87.75 155 HIS A N 1
ATOM 1139 C CA . HIS A 1 155 ? -6.791 8.521 24.806 1.00 87.75 155 HIS A CA 1
ATOM 1140 C C . HIS A 1 155 ? -5.494 8.518 23.980 1.00 87.75 155 HIS A C 1
ATOM 1142 O O . HIS A 1 155 ? -5.361 9.226 22.981 1.00 87.75 155 HIS A O 1
ATOM 1148 N N . GLN A 1 156 ? -4.535 7.698 24.405 1.00 91.75 156 GLN A N 1
ATOM 1149 C CA . GLN A 1 156 ? -3.275 7.451 23.707 1.00 91.75 156 GLN A CA 1
ATOM 1150 C C . GLN A 1 156 ? -3.229 5.977 23.309 1.00 91.75 156 GLN A C 1
ATOM 1152 O O . GLN A 1 156 ? -3.386 5.119 24.174 1.00 91.75 156 GLN A O 1
ATOM 1157 N N . ALA A 1 157 ? -3.019 5.686 22.027 1.00 95.12 157 ALA A N 1
ATOM 1158 C CA . ALA A 1 157 ? -2.840 4.316 21.554 1.00 95.12 157 ALA A CA 1
ATOM 1159 C C . ALA A 1 157 ? -1.358 3.929 21.569 1.00 95.12 157 ALA A C 1
ATOM 1161 O O . ALA A 1 157 ? -0.503 4.729 21.167 1.00 95.12 157 ALA A O 1
ATOM 1162 N N . ALA A 1 158 ? -1.054 2.705 22.010 1.00 97.38 158 ALA A N 1
ATOM 1163 C CA . ALA A 1 158 ? 0.272 2.128 21.821 1.00 97.38 158 ALA A CA 1
ATOM 1164 C C . ALA A 1 158 ? 0.596 2.057 20.320 1.00 97.38 158 ALA A C 1
ATOM 1166 O O . ALA A 1 158 ? -0.305 1.917 19.490 1.00 97.38 158 ALA A O 1
ATOM 1167 N N . ALA A 1 159 ? 1.874 2.207 19.967 1.00 97.88 159 ALA A N 1
ATOM 1168 C CA . ALA A 1 159 ? 2.280 2.285 18.572 1.00 97.88 159 ALA A CA 1
ATOM 1169 C C . ALA A 1 159 ? 3.614 1.585 18.307 1.00 97.88 159 ALA A C 1
ATOM 1171 O O . ALA A 1 159 ? 4.569 1.691 19.085 1.00 97.88 159 ALA A O 1
ATOM 1172 N N . LEU A 1 160 ? 3.682 0.927 17.155 1.00 98.19 160 LEU A N 1
ATOM 1173 C CA . LEU A 1 160 ? 4.888 0.341 16.582 1.00 98.19 160 LEU A CA 1
ATOM 1174 C C . LEU A 1 160 ? 5.180 1.025 15.249 1.00 98.19 160 LEU A C 1
ATOM 1176 O O . LEU A 1 160 ? 4.271 1.467 14.553 1.00 98.19 160 LEU A O 1
ATOM 1180 N N . SER A 1 161 ? 6.449 1.124 14.881 1.00 98.06 161 SER A N 1
ATOM 1181 C CA . SER A 1 161 ? 6.876 1.715 13.613 1.00 98.06 161 SER A CA 1
ATOM 1182 C C . SER A 1 161 ? 7.803 0.786 12.853 1.00 98.06 161 SER A C 1
ATOM 1184 O O . SER A 1 161 ? 8.596 0.077 13.468 1.00 98.06 161 SER A O 1
ATOM 1186 N N . ILE A 1 162 ? 7.692 0.808 11.530 1.00 98.12 162 ILE A N 1
ATOM 1187 C CA . ILE A 1 162 ? 8.561 0.078 10.610 1.00 98.12 162 ILE A CA 1
ATOM 1188 C C . ILE A 1 162 ? 8.957 0.999 9.447 1.00 98.12 162 ILE A C 1
ATOM 1190 O O . ILE A 1 162 ? 8.108 1.762 8.955 1.00 98.12 162 ILE A O 1
ATOM 1194 N N . PRO A 1 163 ? 10.211 0.948 8.963 1.00 97.69 163 PRO A N 1
ATOM 1195 C CA . PRO A 1 163 ? 10.580 1.640 7.739 1.00 97.69 163 PRO A CA 1
ATOM 1196 C C . PRO A 1 163 ? 9.725 1.148 6.575 1.00 97.69 163 PRO A C 1
ATOM 1198 O O . PRO A 1 163 ? 9.519 -0.053 6.409 1.00 97.69 163 PRO A O 1
ATOM 1201 N N . VAL A 1 164 ? 9.249 2.061 5.724 1.00 96.81 164 VAL A N 1
ATOM 1202 C CA . VAL A 1 164 ? 8.376 1.683 4.598 1.00 96.81 164 VAL A CA 1
ATOM 1203 C C . VAL A 1 164 ? 9.020 0.644 3.675 1.00 96.81 164 VAL A C 1
ATOM 1205 O O . VAL A 1 164 ? 8.318 -0.186 3.112 1.00 96.81 164 VAL A O 1
ATOM 1208 N N . ALA A 1 165 ? 10.352 0.649 3.562 1.00 95.12 165 ALA A N 1
ATOM 1209 C CA . ALA A 1 165 ? 11.109 -0.339 2.799 1.00 95.12 165 ALA A CA 1
ATOM 1210 C C . ALA A 1 165 ? 10.937 -1.767 3.346 1.00 95.12 165 ALA A C 1
ATOM 1212 O O . ALA A 1 165 ? 10.801 -2.709 2.566 1.00 95.12 165 ALA A O 1
ATOM 1213 N N . ASP A 1 166 ? 10.892 -1.918 4.669 1.00 97.00 166 ASP A N 1
ATOM 1214 C CA . ASP A 1 166 ? 10.785 -3.216 5.341 1.00 97.00 166 ASP A CA 1
ATOM 1215 C C . ASP A 1 166 ? 9.320 -3.685 5.412 1.00 97.00 166 ASP A C 1
ATOM 1217 O O . ASP A 1 166 ? 9.037 -4.880 5.368 1.00 97.00 166 ASP A O 1
ATOM 1221 N N . GLY A 1 167 ? 8.371 -2.742 5.444 1.00 95.75 167 GLY A N 1
ATOM 1222 C CA . GLY A 1 167 ? 6.929 -3.014 5.423 1.00 95.75 167 GLY A CA 1
ATOM 1223 C C . GLY A 1 167 ? 6.294 -3.125 4.030 1.00 95.75 167 GLY A C 1
ATOM 1224 O O . GLY A 1 167 ? 5.101 -3.414 3.932 1.00 95.75 167 GLY A O 1
ATOM 1225 N N . LEU A 1 168 ? 7.043 -2.887 2.946 1.00 95.38 168 LEU A N 1
ATOM 1226 C CA . LEU A 1 168 ? 6.469 -2.703 1.607 1.00 95.38 168 LEU A CA 1
ATOM 1227 C C . LEU A 1 168 ? 5.701 -3.929 1.097 1.00 95.38 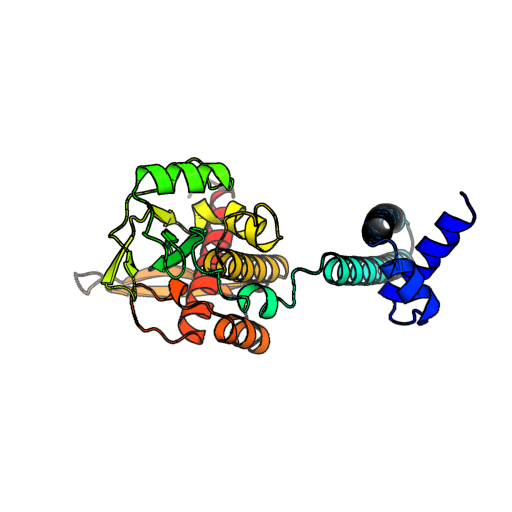168 LEU A C 1
ATOM 1229 O O . LEU A 1 168 ? 4.596 -3.783 0.581 1.00 95.38 168 LEU A O 1
ATOM 1233 N N . GLY A 1 169 ? 6.268 -5.129 1.248 1.00 91.25 169 GLY A N 1
ATOM 1234 C CA . GLY A 1 169 ? 5.624 -6.364 0.784 1.00 91.25 169 GLY A CA 1
ATOM 1235 C C . GLY A 1 169 ? 4.271 -6.602 1.460 1.00 91.25 169 GLY A C 1
ATOM 1236 O O . GLY A 1 169 ? 3.296 -6.951 0.798 1.00 91.25 169 GLY A O 1
ATOM 1237 N N . TRP A 1 170 ? 4.191 -6.317 2.761 1.00 94.38 170 TRP A N 1
ATOM 1238 C CA . TRP A 1 170 ? 2.949 -6.389 3.527 1.00 94.38 170 TRP A CA 1
ATOM 1239 C C . TRP A 1 170 ? 1.926 -5.343 3.065 1.00 94.38 170 TRP A C 1
ATOM 1241 O O . TRP A 1 170 ? 0.776 -5.685 2.799 1.00 94.38 170 TRP A O 1
ATOM 1251 N N . LEU A 1 171 ? 2.342 -4.085 2.878 1.00 93.88 171 LEU A N 1
ATOM 1252 C CA . LEU A 1 171 ? 1.454 -3.031 2.375 1.00 93.88 171 LEU A CA 1
ATOM 1253 C C . LEU A 1 171 ? 0.895 -3.349 0.983 1.00 93.88 171 LEU A C 1
ATOM 1255 O O . LEU A 1 171 ? -0.284 -3.109 0.732 1.00 93.88 171 LEU A O 1
ATOM 1259 N N . VAL A 1 172 ? 1.710 -3.907 0.086 1.00 88.56 172 VAL A N 1
ATOM 1260 C CA . VAL A 1 172 ? 1.268 -4.343 -1.248 1.00 88.56 172 VAL A CA 1
ATOM 1261 C C . VAL A 1 172 ? 0.241 -5.471 -1.142 1.00 88.56 172 VAL A C 1
ATOM 1263 O O . VAL A 1 172 ? -0.780 -5.411 -1.823 1.00 88.56 172 VAL A O 1
ATOM 1266 N N . ALA A 1 173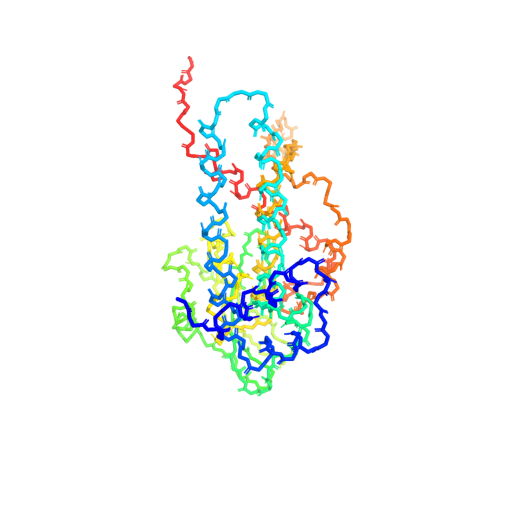 ? 0.450 -6.448 -0.254 1.00 83.38 173 ALA A N 1
ATOM 1267 C CA . ALA A 1 173 ? -0.508 -7.528 -0.017 1.00 83.38 173 ALA A CA 1
ATOM 1268 C C . ALA A 1 173 ? -1.857 -7.001 0.511 1.00 83.38 173 ALA A C 1
ATOM 1270 O O . ALA A 1 173 ? -2.909 -7.323 -0.049 1.00 83.38 173 ALA A O 1
ATOM 1271 N N . VAL A 1 174 ? -1.835 -6.118 1.518 1.00 82.81 174 VAL A N 1
ATOM 1272 C CA . VAL A 1 174 ? -3.046 -5.461 2.049 1.00 82.81 174 VAL A CA 1
ATOM 1273 C C . VAL A 1 174 ? -3.726 -4.606 0.976 1.00 82.81 174 VAL A C 1
ATOM 1275 O O . VAL A 1 174 ? -4.949 -4.638 0.810 1.00 82.81 174 VAL A O 1
ATOM 1278 N N . GLY A 1 175 ? -2.931 -3.872 0.195 1.00 77.81 175 GLY A N 1
ATOM 1279 C CA . GLY A 1 175 ? -3.385 -3.123 -0.968 1.00 77.81 175 GLY A CA 1
ATOM 1280 C C . GLY A 1 175 ? -4.063 -4.022 -2.000 1.00 77.81 175 GLY A C 1
ATOM 1281 O O . GLY A 1 175 ? -5.086 -3.632 -2.546 1.00 77.81 175 GLY A O 1
ATOM 1282 N N . GLY A 1 176 ? -3.556 -5.232 -2.235 1.00 70.62 176 GLY A N 1
ATOM 1283 C CA . GLY A 1 176 ? -4.148 -6.230 -3.133 1.00 70.62 176 GLY A CA 1
ATOM 1284 C C . GLY A 1 176 ? -5.436 -6.863 -2.597 1.00 70.62 176 GLY A C 1
ATOM 1285 O O . GLY A 1 176 ? -6.147 -7.530 -3.338 1.00 70.62 176 GLY A O 1
ATOM 1286 N N . GLY A 1 177 ? -5.785 -6.613 -1.331 1.00 67.06 177 GLY A N 1
ATOM 1287 C CA . GLY A 1 177 ? -6.985 -7.145 -0.686 1.00 67.06 177 GLY A CA 1
ATOM 1288 C C . GLY A 1 177 ? -6.757 -8.403 0.155 1.00 67.06 177 GLY A C 1
ATOM 1289 O O . GLY A 1 177 ? -7.731 -8.950 0.670 1.00 67.06 177 GLY A O 1
ATOM 1290 N N . LEU A 1 178 ? -5.508 -8.838 0.337 1.00 63.22 178 LEU A N 1
ATOM 1291 C CA . LEU A 1 178 ? -5.162 -9.917 1.262 1.00 63.22 178 LEU A CA 1
ATOM 1292 C C . LEU A 1 178 ? -5.225 -9.415 2.714 1.00 63.22 178 LEU A C 1
ATOM 1294 O O . LEU A 1 178 ? -4.884 -8.268 2.991 1.00 63.22 178 LEU A O 1
ATOM 1298 N N . GLY A 1 179 ? -5.664 -10.269 3.645 1.00 60.72 179 GLY A N 1
ATOM 1299 C CA . GLY A 1 179 ? -5.593 -9.984 5.087 1.00 60.72 179 GLY A CA 1
ATOM 1300 C C . GLY A 1 179 ? -6.438 -8.796 5.566 1.00 60.72 179 GLY A C 1
ATOM 1301 O O . GLY A 1 179 ? -6.014 -8.079 6.459 1.00 60.72 179 GLY A O 1
ATOM 1302 N N . ARG A 1 180 ? -7.613 -8.543 4.967 1.00 66.56 180 ARG A N 1
ATOM 1303 C CA . ARG A 1 180 ? -8.464 -7.377 5.299 1.00 66.56 180 ARG A CA 1
ATOM 1304 C C . ARG A 1 180 ? -9.230 -7.478 6.620 1.00 66.56 180 ARG A C 1
ATOM 1306 O O . ARG A 1 180 ? -9.723 -6.465 7.109 1.00 66.56 180 ARG A O 1
ATOM 1313 N N . GLU A 1 181 ? -9.377 -8.674 7.171 1.00 74.12 181 GLU A N 1
ATOM 1314 C CA . GLU A 1 181 ? -10.096 -8.873 8.429 1.00 74.12 181 GLU A CA 1
ATOM 1315 C C . GLU A 1 181 ? -9.310 -8.242 9.590 1.00 74.12 181 GLU A C 1
ATOM 1317 O O . GLU A 1 181 ? -8.117 -8.483 9.743 1.00 74.12 181 GLU A O 1
ATOM 1322 N N . GLY A 1 182 ? -9.953 -7.366 10.368 1.00 80.56 182 GLY A N 1
ATOM 1323 C CA . GLY A 1 182 ? -9.302 -6.632 11.462 1.00 80.56 182 GLY A CA 1
ATOM 1324 C C . GLY A 1 182 ? -8.390 -5.470 11.035 1.00 80.56 182 GLY A C 1
ATOM 1325 O O . GLY A 1 182 ? -7.805 -4.816 11.903 1.00 80.56 182 GLY A O 1
ATOM 1326 N N . VAL A 1 183 ? -8.285 -5.172 9.733 1.00 87.56 183 VAL A N 1
ATOM 1327 C CA . VAL A 1 183 ? -7.513 -4.042 9.193 1.00 87.56 183 VAL A CA 1
ATOM 1328 C C . VAL A 1 183 ? -8.406 -2.819 8.990 1.00 87.56 183 VAL A C 1
ATOM 1330 O O . VAL A 1 183 ? -9.464 -2.893 8.369 1.00 87.56 183 VAL A O 1
ATOM 1333 N N . GLY A 1 184 ? -7.963 -1.674 9.499 1.00 86.00 184 GLY A N 1
ATOM 1334 C CA . GLY A 1 184 ? -8.645 -0.390 9.378 1.00 86.00 184 GLY A CA 1
ATOM 1335 C C . GLY A 1 184 ? -8.415 0.297 8.033 1.00 86.00 184 GLY A C 1
ATOM 1336 O O . GLY A 1 184 ? -7.458 0.010 7.302 1.00 86.00 184 GLY A O 1
ATOM 1337 N N . ALA A 1 185 ? -9.276 1.267 7.722 1.00 86.00 185 ALA A N 1
ATOM 1338 C CA . ALA A 1 185 ? -9.269 1.981 6.442 1.00 86.00 185 ALA A CA 1
ATOM 1339 C C . ALA A 1 185 ? -7.913 2.637 6.106 1.00 86.00 185 ALA A C 1
ATOM 1341 O O . ALA A 1 185 ? -7.527 2.723 4.939 1.00 86.00 185 ALA A O 1
ATOM 1342 N N . SER A 1 186 ? -7.165 3.075 7.120 1.00 90.88 186 SER A N 1
ATOM 1343 C CA . SER A 1 186 ? -5.872 3.752 6.957 1.00 90.88 186 SER A CA 1
ATOM 1344 C C . SER A 1 186 ? -4.741 2.842 6.469 1.00 90.88 186 SER A C 1
ATOM 1346 O O . SER A 1 186 ? -3.979 3.236 5.585 1.00 90.88 186 SER A O 1
ATOM 1348 N N . VAL A 1 187 ? -4.661 1.603 6.957 1.00 92.88 187 VAL A N 1
ATOM 1349 C CA . VAL A 1 187 ? -3.682 0.615 6.469 1.00 92.88 187 VAL A CA 1
ATOM 1350 C C . VAL A 1 187 ? -4.023 0.213 5.034 1.00 92.88 187 VAL A C 1
ATOM 1352 O O . VAL A 1 187 ? -3.137 0.159 4.181 1.00 92.88 187 VAL A O 1
ATOM 1355 N N . VAL A 1 188 ? -5.315 0.006 4.737 1.00 88.44 188 VAL A N 1
ATOM 1356 C CA . VAL A 1 188 ? -5.784 -0.270 3.369 1.00 88.44 188 VAL A CA 1
ATOM 1357 C C . VAL A 1 188 ? -5.388 0.867 2.435 1.00 88.44 188 VAL A C 1
ATOM 1359 O O . VAL A 1 188 ? -4.833 0.615 1.366 1.00 88.44 188 VAL A O 1
ATOM 1362 N N . TRP A 1 189 ? -5.626 2.115 2.840 1.00 91.12 189 TRP A N 1
ATOM 1363 C CA . TRP A 1 189 ? -5.259 3.288 2.056 1.00 91.12 189 TRP A CA 1
ATOM 1364 C C . TRP A 1 189 ? -3.743 3.364 1.805 1.00 91.12 189 TRP A C 1
ATOM 1366 O O . TRP A 1 189 ? -3.331 3.547 0.660 1.00 91.12 189 TRP A O 1
ATOM 1376 N N . LEU A 1 190 ? -2.903 3.127 2.822 1.00 94.38 190 LEU A N 1
ATOM 1377 C CA . LEU A 1 190 ? -1.443 3.071 2.650 1.00 94.38 190 LEU A CA 1
ATOM 1378 C C . LEU A 1 190 ? -1.017 1.971 1.675 1.00 94.38 190 LEU A C 1
ATOM 1380 O O . LEU A 1 190 ? -0.174 2.213 0.810 1.00 94.38 190 LEU A O 1
ATOM 1384 N N . GLY A 1 191 ? -1.640 0.794 1.758 1.00 91.56 191 GLY A N 1
ATOM 1385 C CA . GLY A 1 191 ? -1.418 -0.292 0.806 1.00 91.56 191 GLY A CA 1
ATOM 1386 C C . GLY A 1 191 ? -1.765 0.092 -0.634 1.00 91.56 191 GLY A C 1
ATOM 1387 O O . GLY A 1 191 ? -1.058 -0.280 -1.571 1.00 91.56 191 GLY A O 1
ATOM 1388 N N . ARG A 1 192 ? -2.802 0.914 -0.839 1.00 87.25 192 ARG A N 1
ATOM 1389 C CA . ARG A 1 192 ? -3.163 1.439 -2.168 1.00 87.25 192 ARG A CA 1
ATOM 1390 C C . ARG A 1 192 ? -2.149 2.448 -2.695 1.00 87.25 192 ARG A C 1
ATOM 1392 O O . ARG A 1 192 ? -1.821 2.399 -3.879 1.00 87.25 192 ARG A O 1
ATOM 1399 N N . VAL A 1 193 ? -1.617 3.325 -1.842 1.00 92.62 193 VAL A N 1
ATOM 1400 C CA . VAL A 1 193 ? -0.524 4.229 -2.239 1.00 92.62 193 VAL A CA 1
ATOM 1401 C C . VAL A 1 193 ? 0.730 3.428 -2.603 1.00 92.62 193 VAL A C 1
ATOM 1403 O O . VAL A 1 193 ? 1.375 3.731 -3.606 1.00 92.62 193 VAL A O 1
ATOM 1406 N N . ALA A 1 194 ? 1.043 2.373 -1.844 1.00 93.94 194 ALA A N 1
ATOM 1407 C CA . ALA A 1 194 ? 2.159 1.481 -2.141 1.00 93.94 194 ALA A CA 1
ATOM 1408 C C . ALA A 1 194 ? 1.990 0.767 -3.494 1.00 93.94 194 ALA A C 1
ATOM 1410 O O . ALA A 1 194 ? 2.911 0.785 -4.307 1.00 93.94 194 ALA A O 1
ATOM 1411 N N . LEU A 1 195 ? 0.803 0.224 -3.788 1.00 88.00 195 LEU A N 1
ATOM 1412 C CA . LEU A 1 195 ? 0.490 -0.360 -5.098 1.00 88.00 195 LEU A CA 1
ATOM 1413 C C . LEU A 1 195 ? 0.622 0.648 -6.244 1.00 88.00 195 LEU A C 1
ATOM 1415 O O . LEU A 1 195 ? 1.183 0.321 -7.288 1.00 88.00 195 LEU A O 1
ATOM 1419 N N . ALA A 1 196 ? 0.137 1.879 -6.052 1.00 88.00 196 ALA A N 1
ATOM 1420 C CA . ALA A 1 196 ? 0.282 2.933 -7.051 1.00 88.00 196 ALA A CA 1
ATOM 1421 C C . ALA A 1 196 ? 1.763 3.246 -7.323 1.00 88.00 196 ALA A C 1
ATOM 1423 O O . ALA A 1 196 ? 2.150 3.390 -8.481 1.00 88.00 196 ALA A O 1
ATOM 1424 N N . ALA A 1 197 ? 2.604 3.295 -6.285 1.00 91.31 197 ALA A N 1
ATOM 1425 C CA . ALA A 1 197 ? 4.048 3.457 -6.444 1.00 91.31 197 ALA A CA 1
ATOM 1426 C C . ALA A 1 197 ? 4.688 2.278 -7.190 1.00 91.31 197 ALA A C 1
ATOM 1428 O O . ALA A 1 197 ? 5.463 2.509 -8.114 1.00 91.31 197 ALA A O 1
ATOM 1429 N N . VAL A 1 198 ? 4.351 1.034 -6.832 1.00 90.94 198 VAL A N 1
ATOM 1430 C CA . VAL A 1 198 ? 4.868 -0.172 -7.505 1.00 90.94 198 VAL A CA 1
ATOM 1431 C C . VAL A 1 198 ? 4.515 -0.163 -8.988 1.00 90.94 198 VAL A C 1
ATOM 1433 O O . VAL A 1 198 ? 5.405 -0.353 -9.813 1.00 90.94 198 VAL A O 1
ATOM 1436 N N . ARG A 1 199 ? 3.257 0.140 -9.336 1.00 87.19 199 ARG A N 1
ATOM 1437 C CA . ARG A 1 199 ? 2.819 0.265 -10.733 1.00 87.19 199 ARG A CA 1
ATOM 1438 C C . ARG A 1 199 ? 3.642 1.317 -11.480 1.00 87.19 199 ARG A C 1
ATOM 1440 O O . ARG A 1 199 ? 4.140 1.035 -12.562 1.00 87.19 199 ARG A O 1
ATOM 1447 N N . ARG A 1 200 ? 3.880 2.489 -10.875 1.00 85.69 200 ARG A N 1
ATOM 1448 C CA . ARG A 1 200 ? 4.734 3.521 -11.491 1.00 85.69 200 ARG A CA 1
ATOM 1449 C C . ARG A 1 200 ? 6.176 3.072 -11.689 1.00 85.69 200 ARG A C 1
ATOM 1451 O O . ARG A 1 200 ? 6.761 3.399 -12.716 1.00 85.69 200 ARG A O 1
ATOM 1458 N N . VAL A 1 201 ? 6.751 2.331 -10.744 1.00 90.81 201 VAL A N 1
ATOM 1459 C CA . VAL A 1 201 ? 8.102 1.779 -10.915 1.00 90.81 201 VAL A CA 1
ATOM 1460 C C . VAL A 1 201 ? 8.132 0.733 -12.031 1.00 90.81 201 VAL A C 1
ATOM 1462 O O . VAL A 1 201 ? 9.048 0.765 -12.848 1.00 90.81 201 VAL A O 1
ATOM 1465 N N . ALA A 1 202 ? 7.132 -0.149 -12.095 1.00 86.62 202 ALA A N 1
ATOM 1466 C CA . ALA A 1 202 ? 7.016 -1.176 -13.130 1.00 86.62 202 ALA A CA 1
ATOM 1467 C C . ALA A 1 202 ? 6.879 -0.573 -14.541 1.00 86.62 202 ALA A C 1
ATOM 1469 O O . ALA A 1 202 ? 7.488 -1.068 -15.482 1.00 86.62 202 ALA A O 1
ATOM 1470 N N . GLU A 1 203 ? 6.170 0.550 -14.668 1.00 85.69 203 GLU A N 1
ATOM 1471 C CA . GLU A 1 203 ? 6.054 1.336 -15.907 1.00 85.69 203 GLU A CA 1
ATOM 1472 C C . GLU A 1 203 ? 7.341 2.116 -16.268 1.00 85.69 203 GLU A C 1
ATOM 1474 O O . GLU A 1 203 ? 7.375 2.838 -17.263 1.00 85.69 203 GLU A O 1
ATOM 1479 N N . GLY A 1 204 ? 8.400 2.040 -15.452 1.00 86.25 204 GLY A N 1
ATOM 1480 C CA . GLY A 1 204 ? 9.628 2.821 -15.635 1.00 86.25 204 GLY A CA 1
ATOM 1481 C C . GLY A 1 204 ? 9.478 4.312 -15.302 1.00 86.25 204 GLY A C 1
ATOM 1482 O O . GLY A 1 204 ? 10.376 5.109 -15.575 1.00 86.25 204 GLY A O 1
ATOM 1483 N N . GLY A 1 205 ? 8.362 4.709 -14.686 1.00 89.88 205 GLY A N 1
ATOM 1484 C CA . GLY A 1 205 ? 8.030 6.082 -14.317 1.00 89.88 205 GLY A CA 1
ATOM 1485 C C . GLY A 1 205 ? 8.761 6.556 -13.063 1.00 89.88 205 GLY A C 1
ATOM 1486 O O . GLY A 1 205 ? 8.126 6.922 -12.074 1.00 89.88 205 GLY A O 1
ATOM 1487 N N . VAL A 1 206 ? 10.095 6.571 -13.086 1.00 92.19 206 VAL A N 1
ATOM 1488 C CA . VAL A 1 206 ? 10.939 6.978 -11.953 1.00 92.19 206 VAL A CA 1
ATOM 1489 C C . VAL A 1 206 ? 12.035 7.933 -12.420 1.00 92.19 206 VAL A C 1
ATOM 1491 O O . VAL A 1 206 ? 12.700 7.689 -13.422 1.00 92.19 206 VAL A O 1
ATOM 1494 N N . VAL A 1 207 ? 12.259 9.014 -11.672 1.00 93.25 207 VAL A N 1
ATOM 1495 C CA . VAL A 1 207 ? 13.319 9.995 -11.937 1.00 93.25 207 VAL A CA 1
ATOM 1496 C C . VAL A 1 207 ? 14.271 10.129 -10.743 1.00 93.25 207 VAL A C 1
ATOM 1498 O O . VAL A 1 207 ? 13.814 10.273 -9.603 1.00 93.25 207 VAL A O 1
ATOM 1501 N N . PRO A 1 208 ? 15.599 10.107 -10.964 1.00 93.81 208 PRO A N 1
ATOM 1502 C CA . PRO A 1 208 ? 16.560 10.458 -9.933 1.00 93.81 208 PRO A CA 1
ATOM 1503 C C . PRO A 1 208 ? 16.616 11.978 -9.788 1.00 93.81 208 PRO A C 1
ATOM 1505 O O . PRO A 1 208 ? 16.768 12.716 -10.760 1.00 93.81 208 PRO A O 1
ATOM 1508 N N . THR A 1 209 ? 16.540 12.454 -8.554 1.00 91.44 209 THR A N 1
ATOM 1509 C CA . THR A 1 209 ? 16.728 13.863 -8.210 1.00 91.44 209 THR A CA 1
ATOM 1510 C C . THR A 1 209 ? 17.884 14.000 -7.231 1.00 91.44 209 THR A C 1
ATOM 1512 O O . THR A 1 209 ? 18.065 13.163 -6.349 1.00 91.44 209 THR A O 1
ATOM 1515 N N . LEU A 1 210 ? 18.703 15.037 -7.402 1.00 91.81 210 LEU A N 1
ATOM 1516 C CA . LEU A 1 210 ? 19.825 15.307 -6.509 1.00 91.81 210 LEU A CA 1
ATOM 1517 C C . LEU A 1 210 ? 19.346 16.170 -5.341 1.00 91.81 210 LEU A C 1
ATOM 1519 O O . LEU A 1 210 ? 18.814 17.261 -5.545 1.00 91.81 210 LEU A O 1
ATOM 1523 N N . HIS A 1 211 ? 19.556 15.692 -4.123 1.00 87.19 211 HIS A N 1
ATOM 1524 C CA . HIS A 1 211 ? 19.307 16.436 -2.901 1.00 87.19 211 HIS A CA 1
ATOM 1525 C C . HIS A 1 211 ? 20.639 16.889 -2.298 1.00 87.19 211 HIS A C 1
ATOM 1527 O O . HIS A 1 211 ? 21.577 16.101 -2.201 1.00 87.19 211 HIS A O 1
ATOM 1533 N N . ALA A 1 212 ? 20.730 18.161 -1.908 1.00 87.31 212 ALA A N 1
ATOM 1534 C CA . ALA A 1 212 ? 21.931 18.738 -1.314 1.00 87.31 212 ALA A CA 1
ATOM 1535 C C . ALA A 1 212 ? 21.638 19.206 0.114 1.00 87.31 212 ALA A C 1
ATOM 1537 O O . ALA A 1 212 ? 20.883 20.157 0.323 1.00 87.31 212 ALA A O 1
ATOM 1538 N N . GLY A 1 213 ? 22.256 18.549 1.091 1.00 84.00 213 GLY A N 1
ATOM 1539 C CA . GLY A 1 213 ? 22.294 18.983 2.482 1.00 84.00 213 GLY A CA 1
ATOM 1540 C C . GLY A 1 213 ? 23.565 19.780 2.752 1.00 84.00 213 GLY A C 1
ATOM 1541 O O . GLY A 1 213 ? 24.653 19.397 2.329 1.00 84.00 213 GLY A O 1
ATOM 1542 N N . ARG A 1 214 ? 23.463 20.905 3.463 1.00 82.44 214 ARG A N 1
ATOM 1543 C CA . ARG A 1 214 ? 24.655 21.627 3.925 1.00 82.44 214 ARG A CA 1
ATOM 1544 C C . ARG A 1 214 ? 25.150 20.989 5.218 1.00 82.44 214 ARG A C 1
ATOM 1546 O O . ARG A 1 214 ? 24.394 20.916 6.185 1.00 82.44 214 ARG A O 1
ATOM 1553 N N . ARG A 1 215 ? 26.419 20.577 5.249 1.00 79.38 215 ARG A N 1
ATOM 1554 C CA . ARG A 1 215 ? 27.049 20.062 6.468 1.00 79.38 215 ARG A CA 1
ATOM 1555 C C . ARG A 1 215 ? 27.164 21.177 7.512 1.00 79.38 215 ARG A C 1
ATOM 1557 O O . ARG A 1 215 ? 27.258 22.356 7.166 1.00 79.38 215 ARG A O 1
ATOM 1564 N N . SER A 1 216 ? 27.174 20.815 8.792 1.00 77.31 216 SER A N 1
ATOM 1565 C CA . SER A 1 216 ? 27.227 21.765 9.917 1.00 77.31 216 SER A CA 1
ATOM 1566 C C . SER A 1 216 ? 28.447 22.701 9.899 1.00 77.31 216 SER A C 1
ATOM 1568 O O . SER A 1 216 ? 28.391 23.781 10.479 1.00 77.31 216 SER A O 1
ATOM 1570 N N . ASP A 1 217 ? 29.525 22.326 9.204 1.00 79.44 217 ASP A N 1
ATOM 1571 C CA . ASP A 1 217 ? 30.731 23.143 9.010 1.00 79.44 217 ASP A CA 1
ATOM 1572 C C . ASP A 1 217 ? 30.611 24.206 7.896 1.00 79.44 217 ASP A C 1
ATOM 1574 O O . ASP A 1 217 ? 31.502 25.043 7.737 1.00 79.44 217 ASP A O 1
ATOM 1578 N N . GLY A 1 218 ? 29.525 24.180 7.114 1.00 75.06 218 GLY A N 1
ATOM 1579 C CA . GLY A 1 218 ? 29.220 25.121 6.037 1.00 75.06 218 GLY A CA 1
ATOM 1580 C C . GLY A 1 218 ? 30.134 25.053 4.808 1.00 75.06 218 GLY A C 1
ATOM 1581 O O . GLY A 1 218 ? 29.897 25.809 3.861 1.00 75.06 218 GLY A O 1
ATOM 1582 N N . ARG A 1 219 ? 31.147 24.176 4.806 1.00 78.50 219 ARG A N 1
ATOM 1583 C CA . ARG A 1 219 ? 32.197 24.089 3.775 1.00 78.50 219 ARG A CA 1
ATOM 1584 C C . ARG A 1 219 ? 31.974 22.952 2.784 1.00 78.50 219 ARG A C 1
ATOM 1586 O O . ARG A 1 219 ? 32.486 23.033 1.671 1.00 78.50 219 ARG A O 1
ATOM 1593 N N . ALA A 1 220 ? 31.204 21.937 3.170 1.00 82.25 220 ALA A N 1
ATOM 1594 C CA . ALA A 1 220 ? 30.856 20.807 2.320 1.00 82.25 220 ALA A CA 1
ATOM 1595 C C . ALA A 1 220 ? 29.337 20.681 2.119 1.00 82.25 220 ALA A C 1
ATOM 1597 O O . ALA A 1 220 ? 28.532 21.041 2.987 1.00 82.25 220 ALA A O 1
ATOM 1598 N N . LEU A 1 221 ? 28.961 20.163 0.949 1.00 85.56 221 LEU A N 1
ATOM 1599 C CA . LEU A 1 221 ? 27.605 19.717 0.649 1.00 85.56 221 LEU A CA 1
ATOM 1600 C C . LEU A 1 221 ? 27.586 18.193 0.694 1.00 85.56 221 LEU A C 1
ATOM 1602 O O . LEU A 1 221 ? 28.371 17.549 -0.001 1.00 85.56 221 LEU A O 1
ATOM 1606 N N . ASP A 1 222 ? 26.672 17.639 1.478 1.00 86.56 222 ASP A N 1
ATOM 1607 C CA . ASP A 1 222 ? 26.332 16.228 1.412 1.00 86.56 222 ASP A CA 1
ATOM 1608 C C . ASP A 1 222 ? 25.289 16.071 0.299 1.00 86.56 222 ASP A C 1
ATOM 1610 O O . ASP A 1 222 ? 24.186 16.620 0.369 1.00 86.56 222 ASP A O 1
ATOM 1614 N N . LEU A 1 223 ? 25.673 15.378 -0.771 1.00 88.94 223 LEU A N 1
ATOM 1615 C CA . LEU A 1 223 ? 24.811 15.116 -1.918 1.00 88.94 223 LEU A CA 1
ATOM 1616 C C . LEU A 1 223 ? 24.243 13.702 -1.816 1.00 88.94 223 LEU A C 1
ATOM 1618 O O . LEU A 1 223 ? 24.991 12.745 -1.623 1.00 88.94 223 LEU A O 1
ATOM 1622 N N . SER A 1 224 ? 22.933 13.560 -1.986 1.00 88.81 224 SER A N 1
ATOM 1623 C CA . SER A 1 224 ? 22.266 12.261 -2.045 1.00 88.81 224 SER A CA 1
ATOM 1624 C C . SER A 1 224 ? 21.290 12.199 -3.213 1.00 88.81 224 SER A C 1
ATOM 1626 O O . SER A 1 224 ? 20.692 13.198 -3.610 1.00 88.81 224 SER A O 1
ATOM 1628 N N . VAL A 1 225 ? 21.142 11.012 -3.800 1.00 92.00 225 VAL A N 1
ATOM 1629 C CA . VAL A 1 225 ? 20.139 10.771 -4.841 1.00 92.00 225 VAL A CA 1
ATOM 1630 C C . VAL A 1 225 ? 18.829 10.373 -4.173 1.00 92.00 225 VAL A C 1
ATOM 1632 O O . VAL A 1 225 ? 18.791 9.441 -3.371 1.00 92.00 225 VAL A O 1
ATOM 1635 N N . ARG A 1 226 ? 17.742 11.051 -4.543 1.00 92.81 226 ARG A N 1
ATOM 1636 C CA . ARG A 1 226 ? 16.375 10.677 -4.189 1.00 92.81 226 ARG A CA 1
ATOM 1637 C C . ARG A 1 226 ? 15.614 10.285 -5.446 1.00 92.81 226 ARG A C 1
ATOM 1639 O O . ARG A 1 226 ? 15.479 11.081 -6.372 1.00 92.81 226 ARG A O 1
ATOM 1646 N N . TRP A 1 227 ? 15.095 9.066 -5.456 1.00 94.06 227 TRP A N 1
ATOM 1647 C CA . TRP A 1 227 ? 14.249 8.570 -6.536 1.00 94.06 227 TRP A CA 1
ATOM 1648 C C . TRP A 1 227 ? 12.806 8.991 -6.276 1.00 94.06 227 TRP A C 1
ATOM 1650 O O . TRP A 1 227 ? 12.287 8.773 -5.183 1.00 94.06 227 TRP A O 1
ATOM 1660 N N . LEU A 1 228 ? 12.182 9.628 -7.260 1.00 93.75 228 LEU A N 1
ATOM 1661 C CA . LEU A 1 228 ? 10.809 10.121 -7.194 1.00 93.75 228 LEU A CA 1
ATOM 1662 C C . LEU A 1 228 ? 10.005 9.557 -8.368 1.00 93.75 228 LEU A C 1
ATOM 1664 O O . LEU A 1 228 ? 10.595 9.251 -9.405 1.00 93.75 228 LEU A O 1
ATOM 1668 N N . PRO A 1 229 ? 8.675 9.423 -8.248 1.00 90.50 229 PRO A N 1
ATOM 1669 C CA . PRO A 1 229 ? 7.854 9.064 -9.394 1.00 90.50 229 PRO A CA 1
ATOM 1670 C C . PRO A 1 229 ? 7.969 10.140 -10.485 1.00 90.50 229 PRO A C 1
ATOM 1672 O O . PRO A 1 229 ? 7.849 11.336 -10.206 1.00 90.50 229 PRO A O 1
ATOM 1675 N N . ALA A 1 230 ? 8.195 9.714 -11.726 1.00 85.56 230 ALA A N 1
ATOM 1676 C CA . ALA A 1 230 ? 8.059 10.568 -12.900 1.00 85.56 230 ALA A CA 1
ATOM 1677 C C . ALA A 1 230 ? 6.586 10.979 -13.042 1.00 85.56 230 ALA A C 1
ATOM 1679 O O . ALA A 1 230 ? 5.724 10.144 -12.785 1.00 85.56 230 ALA A O 1
ATOM 1680 N N . LEU A 1 231 ? 6.329 12.248 -13.410 1.00 64.50 231 LEU A N 1
ATOM 1681 C CA . LEU A 1 231 ? 5.010 12.864 -13.666 1.00 64.50 231 LEU A CA 1
ATOM 1682 C C . LEU A 1 231 ? 3.827 11.974 -13.260 1.00 64.50 231 LEU A C 1
ATOM 1684 O O . LEU A 1 231 ? 3.264 11.243 -14.075 1.00 64.50 231 LEU A O 1
ATOM 1688 N N . VAL A 1 232 ? 3.469 12.012 -11.978 1.00 60.34 232 VAL A N 1
ATOM 1689 C CA . VAL A 1 232 ? 2.280 11.297 -11.526 1.00 60.34 232 VAL A CA 1
ATOM 1690 C C . VAL A 1 232 ? 1.084 11.966 -12.184 1.00 60.34 232 VAL A C 1
ATOM 1692 O O . VAL A 1 232 ? 0.949 13.184 -12.086 1.00 60.34 232 VAL A O 1
ATOM 1695 N N . ASP A 1 233 ? 0.224 11.183 -12.834 1.00 66.12 233 ASP A N 1
ATOM 1696 C CA . ASP A 1 233 ? -1.101 11.659 -13.224 1.00 66.12 233 ASP A CA 1
ATOM 1697 C C . ASP A 1 233 ? -1.772 12.288 -11.995 1.00 66.12 233 ASP A C 1
ATOM 1699 O O . ASP A 1 233 ? -2.071 11.599 -11.009 1.00 66.12 233 ASP A O 1
ATOM 1703 N N . ASP A 1 234 ? -1.963 13.607 -12.040 1.00 73.19 234 ASP A N 1
ATOM 1704 C CA . ASP A 1 234 ? -2.491 14.381 -10.922 1.00 73.19 234 ASP A CA 1
ATOM 1705 C C . ASP A 1 234 ? -3.871 13.843 -10.505 1.00 73.19 234 ASP A C 1
ATOM 1707 O O . ASP A 1 234 ? -4.214 13.893 -9.325 1.00 73.19 234 ASP A O 1
ATOM 1711 N N . ALA A 1 235 ? -4.622 13.204 -11.412 1.00 76.00 235 ALA A N 1
ATOM 1712 C CA . ALA A 1 235 ? -5.896 12.568 -11.091 1.00 76.00 235 ALA A CA 1
ATOM 1713 C C . ALA A 1 235 ? -5.761 11.395 -10.100 1.00 76.00 235 ALA A C 1
ATOM 1715 O O . ALA A 1 235 ? -6.650 11.179 -9.275 1.00 76.00 235 ALA A O 1
ATOM 1716 N N . VAL A 1 236 ? -4.670 10.622 -10.138 1.00 77.69 236 VAL A N 1
ATOM 1717 C CA . VAL A 1 236 ? -4.438 9.520 -9.183 1.00 77.69 236 VAL A CA 1
ATOM 1718 C C . VAL A 1 236 ? -4.125 10.074 -7.796 1.00 77.69 236 VAL A C 1
ATOM 1720 O O . VAL A 1 236 ? -4.719 9.632 -6.812 1.00 77.69 236 VAL A O 1
ATOM 1723 N N . VAL A 1 237 ? -3.241 11.072 -7.715 1.00 86.00 237 VAL A N 1
ATOM 1724 C CA . VAL A 1 237 ? -2.886 11.718 -6.441 1.00 86.00 237 VAL A CA 1
ATOM 1725 C C . VAL A 1 237 ? -4.104 12.388 -5.822 1.00 86.00 237 VAL A C 1
ATOM 1727 O O . VAL A 1 237 ? -4.353 12.199 -4.637 1.00 86.00 237 VAL A O 1
ATOM 1730 N N . GLN A 1 238 ? -4.890 13.120 -6.614 1.00 85.75 238 GLN A N 1
ATOM 1731 C CA . GLN A 1 238 ? -6.102 13.788 -6.137 1.00 85.75 238 GLN A CA 1
ATOM 1732 C C . GLN A 1 238 ? -7.132 12.793 -5.601 1.00 85.75 238 GLN A C 1
ATOM 1734 O O . GLN A 1 238 ? -7.713 13.014 -4.538 1.00 85.75 238 GLN A O 1
ATOM 1739 N N . ARG A 1 239 ? -7.325 11.664 -6.294 1.00 82.25 239 ARG A N 1
ATOM 1740 C CA . ARG A 1 239 ? -8.212 10.589 -5.833 1.00 82.25 239 ARG A CA 1
ATOM 1741 C C . ARG A 1 239 ? -7.757 9.996 -4.502 1.00 82.25 239 ARG A C 1
ATOM 1743 O O . ARG A 1 239 ? -8.562 9.897 -3.581 1.00 82.25 239 ARG A O 1
ATOM 1750 N N . LEU A 1 240 ? -6.476 9.648 -4.378 1.00 86.00 240 LEU A N 1
ATOM 1751 C CA . LEU A 1 240 ? -5.918 9.105 -3.136 1.00 86.00 240 LEU A CA 1
ATOM 1752 C C . LEU A 1 240 ? -5.994 10.124 -1.991 1.00 86.00 240 LEU A C 1
ATOM 1754 O O . LEU A 1 240 ? -6.431 9.772 -0.900 1.00 86.00 240 LEU A O 1
ATOM 1758 N N . ALA A 1 241 ? -5.650 11.385 -2.247 1.00 90.12 241 ALA A N 1
ATOM 1759 C CA . ALA A 1 241 ? -5.706 12.456 -1.256 1.00 90.12 241 ALA A CA 1
ATOM 1760 C C . ALA A 1 241 ? -7.138 12.720 -0.761 1.00 90.12 241 ALA A C 1
ATOM 1762 O O . ALA A 1 241 ? -7.352 12.861 0.439 1.00 90.12 241 ALA A O 1
ATOM 1763 N N . THR A 1 242 ? -8.124 12.721 -1.665 1.00 85.81 242 THR A N 1
ATOM 1764 C CA . THR A 1 242 ? -9.551 12.883 -1.322 1.00 85.81 242 THR A CA 1
ATOM 1765 C C . THR A 1 242 ? -10.059 11.743 -0.437 1.00 85.81 242 THR A C 1
ATOM 1767 O O . THR A 1 242 ? -10.920 11.948 0.413 1.00 85.81 242 THR A O 1
ATOM 1770 N N . ALA A 1 243 ? -9.516 10.541 -0.626 1.00 83.75 243 ALA A N 1
ATOM 1771 C CA . ALA A 1 243 ? -9.885 9.345 0.120 1.00 83.75 243 ALA A CA 1
ATOM 1772 C C . ALA A 1 243 ? -9.094 9.148 1.420 1.00 83.75 243 ALA A C 1
ATOM 1774 O O . ALA A 1 243 ? -9.292 8.132 2.078 1.00 83.75 243 ALA A O 1
ATOM 1775 N N . MET A 1 244 ? -8.164 10.044 1.763 1.00 87.25 244 MET A N 1
ATOM 1776 C CA . MET A 1 244 ? -7.232 9.835 2.870 1.00 87.25 244 MET A CA 1
ATOM 1777 C C . MET A 1 244 ? -7.955 9.746 4.224 1.00 87.25 244 MET A C 1
ATOM 1779 O O . MET A 1 244 ? -8.591 10.716 4.642 1.00 87.25 244 MET A O 1
ATOM 1783 N N . PRO A 1 245 ? -7.813 8.629 4.962 1.00 87.81 245 PRO A N 1
ATOM 1784 C CA . PRO A 1 245 ? -8.357 8.519 6.309 1.00 87.81 245 PRO A CA 1
ATOM 1785 C C . PRO A 1 245 ? -7.629 9.431 7.293 1.00 87.81 245 PRO A C 1
ATOM 1787 O O . PRO A 1 245 ? -6.401 9.510 7.285 1.00 87.81 245 PRO A O 1
ATOM 1790 N N . GLY A 1 246 ? -8.378 10.025 8.225 1.00 86.94 246 GLY A N 1
ATOM 1791 C CA . GLY A 1 246 ? -7.827 10.853 9.306 1.00 86.94 246 GLY A CA 1
ATOM 1792 C C . GLY A 1 246 ? -6.662 10.224 10.096 1.00 86.94 246 GLY A C 1
ATOM 1793 O O . GLY A 1 246 ? -5.708 10.945 10.393 1.00 86.94 246 GLY A O 1
ATOM 1794 N N . PRO A 1 247 ? -6.658 8.904 10.396 1.00 91.06 247 PRO A N 1
ATOM 1795 C CA . PRO A 1 247 ? -5.516 8.238 11.026 1.00 91.06 247 PRO A CA 1
ATOM 1796 C C . PRO A 1 247 ? -4.164 8.457 10.337 1.00 91.06 247 PRO A C 1
ATOM 1798 O O . PRO A 1 247 ? -3.144 8.476 11.024 1.00 91.06 247 PRO A O 1
ATOM 1801 N N . ILE A 1 248 ? -4.119 8.676 9.018 1.00 93.62 248 ILE A N 1
ATOM 1802 C CA . ILE A 1 248 ? -2.859 8.875 8.287 1.00 93.62 248 ILE A CA 1
ATOM 1803 C C . ILE A 1 248 ? -2.072 10.068 8.836 1.00 93.62 248 ILE A C 1
ATOM 1805 O O . ILE A 1 248 ? -0.852 9.991 8.987 1.00 93.62 248 ILE A O 1
ATOM 1809 N N . THR A 1 249 ? -2.774 11.139 9.205 1.00 91.75 249 THR A N 1
ATOM 1810 C CA . THR A 1 249 ? -2.207 12.406 9.681 1.00 91.75 249 THR A CA 1
ATOM 1811 C C . THR A 1 249 ? -2.278 12.554 11.204 1.00 91.75 249 THR A C 1
ATOM 1813 O O . THR A 1 249 ? -2.269 13.666 11.724 1.00 91.75 249 THR A O 1
ATOM 1816 N N . ALA A 1 250 ? -2.331 11.452 11.963 1.00 88.75 250 ALA A N 1
ATOM 1817 C CA . ALA A 1 250 ? -2.500 11.507 13.422 1.00 88.75 250 ALA A CA 1
ATOM 1818 C C . ALA A 1 250 ? -1.384 12.273 14.170 1.00 88.75 250 ALA A C 1
ATOM 1820 O O . ALA A 1 250 ? -1.581 12.718 15.299 1.00 88.75 250 ALA A O 1
ATOM 1821 N N . PHE A 1 251 ? -0.213 12.461 13.551 1.00 84.00 251 PHE A N 1
ATOM 1822 C CA . PHE A 1 251 ? 0.918 13.189 14.139 1.00 84.00 251 PHE A CA 1
ATOM 1823 C C . PHE A 1 251 ? 0.987 14.680 13.785 1.00 84.00 251 PHE A C 1
ATOM 1825 O O . PHE A 1 251 ? 1.891 15.367 14.267 1.00 84.00 251 PHE A O 1
ATOM 1832 N N . GLY A 1 252 ? 0.070 15.196 12.966 1.00 79.12 252 GLY A N 1
ATOM 1833 C CA . GLY A 1 252 ? 0.034 16.614 12.627 1.00 79.12 252 GLY A CA 1
ATOM 1834 C C . GLY A 1 252 ? -0.915 16.937 11.482 1.00 79.12 252 GLY A C 1
ATOM 1835 O O . GLY A 1 252 ? -1.195 16.104 10.629 1.00 79.12 252 GLY A O 1
ATOM 1836 N N . ASN A 1 253 ? -1.374 18.185 11.439 1.00 75.75 253 ASN A N 1
ATOM 1837 C CA . ASN A 1 253 ? -2.189 18.671 10.332 1.00 75.75 253 ASN A CA 1
ATOM 1838 C C . ASN A 1 253 ? -1.292 18.899 9.114 1.00 75.75 253 ASN A C 1
ATOM 1840 O O . ASN A 1 253 ? -0.490 19.833 9.097 1.00 75.75 253 ASN A O 1
ATOM 1844 N N . ALA A 1 254 ? -1.431 18.044 8.109 1.00 84.38 254 ALA A N 1
ATOM 1845 C CA . ALA A 1 254 ? -0.723 18.156 6.847 1.00 84.38 254 ALA A CA 1
ATOM 1846 C C . ALA A 1 254 ? -1.721 18.122 5.687 1.00 84.38 254 ALA A C 1
ATOM 1848 O O . ALA A 1 254 ? -2.779 17.500 5.777 1.00 84.38 254 ALA A O 1
ATOM 1849 N N . ASP A 1 255 ? -1.383 18.823 4.609 1.00 91.88 255 ASP A N 1
ATOM 1850 C CA . ASP A 1 255 ? -2.182 18.825 3.388 1.00 91.88 255 ASP A CA 1
ATOM 1851 C C . ASP A 1 255 ? -2.253 17.397 2.797 1.00 91.88 255 ASP A C 1
ATOM 1853 O O . ASP A 1 255 ? -1.199 16.794 2.558 1.00 91.88 255 ASP A O 1
ATOM 1857 N N . PRO A 1 256 ? -3.453 16.831 2.549 1.00 90.94 256 PRO A N 1
ATOM 1858 C CA . PRO A 1 256 ? -3.592 15.456 2.066 1.00 90.94 256 PRO A CA 1
ATOM 1859 C C . PRO A 1 256 ? -2.862 15.187 0.745 1.00 90.94 256 PRO A C 1
ATOM 1861 O O . PRO A 1 256 ? -2.329 14.094 0.536 1.00 90.94 256 PRO A O 1
ATOM 1864 N N . ILE A 1 257 ? -2.786 16.172 -0.156 1.00 92.38 257 ILE A N 1
ATOM 1865 C CA . ILE A 1 257 ? -2.053 16.024 -1.421 1.00 92.38 257 ILE A CA 1
ATOM 1866 C C . ILE A 1 257 ? -0.552 15.929 -1.139 1.00 92.38 257 ILE A C 1
ATOM 1868 O O . ILE A 1 257 ? 0.116 15.037 -1.670 1.00 92.38 257 ILE A O 1
ATOM 1872 N N . ALA A 1 258 ? -0.021 16.805 -0.284 1.00 92.81 258 ALA A N 1
ATOM 1873 C CA . ALA A 1 258 ? 1.379 16.779 0.124 1.00 92.81 258 ALA A CA 1
ATOM 1874 C C . ALA A 1 258 ? 1.762 15.442 0.777 1.00 92.81 258 ALA A C 1
ATOM 1876 O O . ALA A 1 258 ? 2.748 14.833 0.365 1.00 92.81 258 ALA A O 1
ATOM 1877 N N . VAL A 1 259 ? 0.951 14.943 1.715 1.00 94.38 259 VAL A N 1
ATOM 1878 C CA . VAL A 1 259 ? 1.185 13.654 2.391 1.00 94.38 259 VAL A CA 1
ATOM 1879 C C . VAL A 1 259 ? 1.134 12.491 1.401 1.00 94.38 259 VAL A C 1
ATOM 1881 O O . VAL A 1 259 ? 2.019 11.639 1.398 1.00 94.38 259 VAL A O 1
ATOM 1884 N N . THR A 1 260 ? 0.151 12.475 0.497 1.00 93.69 260 THR A N 1
ATOM 1885 C CA . THR A 1 260 ? 0.048 11.433 -0.540 1.00 93.69 260 THR A CA 1
ATOM 1886 C C . THR A 1 260 ? 1.298 11.405 -1.421 1.00 93.69 260 THR A C 1
ATOM 1888 O O . THR A 1 260 ? 1.862 10.338 -1.668 1.00 93.69 260 THR A O 1
ATOM 1891 N N . ARG A 1 261 ? 1.771 12.575 -1.870 1.00 93.44 261 ARG A N 1
ATOM 1892 C CA . ARG A 1 261 ? 2.994 12.700 -2.680 1.00 93.44 261 ARG A CA 1
ATOM 1893 C C . ARG A 1 261 ? 4.244 12.300 -1.901 1.00 93.44 261 ARG A C 1
ATOM 1895 O O . ARG A 1 261 ? 5.128 11.661 -2.469 1.00 93.44 261 ARG A O 1
ATOM 1902 N N . GLU A 1 262 ? 4.320 12.647 -0.619 1.00 94.19 262 GLU A N 1
ATOM 1903 C CA . GLU A 1 262 ? 5.430 12.267 0.256 1.00 94.19 262 GLU A CA 1
ATOM 1904 C C . GLU A 1 262 ? 5.526 10.745 0.404 1.00 94.19 262 GLU A C 1
ATOM 1906 O O . GLU A 1 262 ? 6.606 10.177 0.215 1.00 94.19 262 GLU A O 1
ATOM 1911 N N . ILE A 1 263 ? 4.404 10.080 0.692 1.00 95.69 263 ILE A N 1
ATOM 1912 C CA . ILE A 1 263 ? 4.338 8.623 0.844 1.00 95.69 263 ILE A CA 1
ATOM 1913 C C . ILE A 1 263 ? 4.698 7.951 -0.478 1.00 95.69 263 ILE A C 1
ATOM 1915 O O . ILE A 1 263 ? 5.587 7.102 -0.506 1.00 95.69 263 ILE A O 1
ATOM 1919 N N . LEU A 1 264 ? 4.086 8.382 -1.585 1.00 94.00 264 LEU A N 1
ATOM 1920 C CA . LEU A 1 264 ? 4.374 7.857 -2.919 1.00 94.00 264 LEU A CA 1
ATOM 1921 C C . LEU A 1 264 ? 5.868 7.985 -3.261 1.00 94.00 264 LEU A C 1
ATOM 1923 O O . LEU A 1 264 ? 6.499 7.015 -3.675 1.00 94.00 264 LEU A O 1
ATOM 1927 N N . GLY A 1 265 ? 6.460 9.160 -3.025 1.00 94.75 265 GLY A N 1
ATOM 1928 C CA . GLY A 1 265 ? 7.888 9.397 -3.231 1.00 94.75 265 GLY A CA 1
ATOM 1929 C C . GLY A 1 265 ? 8.776 8.542 -2.327 1.00 94.75 265 GLY A C 1
ATOM 1930 O O . GLY A 1 265 ? 9.827 8.080 -2.759 1.00 94.75 265 GLY A O 1
ATOM 1931 N N . SER A 1 266 ? 8.361 8.302 -1.085 1.00 96.50 266 SER A N 1
ATOM 1932 C CA . SER A 1 266 ? 9.103 7.467 -0.134 1.00 96.50 266 SER A CA 1
ATOM 1933 C C . SER A 1 266 ? 9.065 5.988 -0.520 1.00 96.50 266 SER A C 1
ATOM 1935 O O . SER A 1 266 ? 10.093 5.321 -0.445 1.00 96.50 266 SER A O 1
ATOM 1937 N N . VAL A 1 267 ? 7.923 5.491 -1.006 1.00 96.75 267 VAL A N 1
ATOM 1938 C CA . VAL A 1 267 ? 7.796 4.116 -1.509 1.00 96.75 267 VAL A CA 1
ATOM 1939 C C . VAL A 1 267 ? 8.618 3.921 -2.783 1.00 96.75 267 VAL A C 1
ATOM 1941 O O . VAL A 1 267 ? 9.394 2.973 -2.862 1.00 96.75 267 VAL A O 1
ATOM 1944 N N . VAL A 1 268 ? 8.523 4.834 -3.757 1.00 95.88 268 VAL A N 1
ATOM 1945 C CA . VAL A 1 268 ? 9.349 4.774 -4.978 1.00 95.88 268 VAL A CA 1
ATOM 1946 C C . VAL A 1 268 ? 10.836 4.787 -4.633 1.00 95.88 268 VAL A C 1
ATOM 1948 O O . VAL A 1 268 ? 11.609 3.989 -5.166 1.00 95.88 268 VAL A O 1
ATOM 1951 N N . HIS A 1 269 ? 11.239 5.650 -3.698 1.00 96.12 269 HIS A N 1
ATOM 1952 C CA . HIS A 1 269 ? 12.615 5.694 -3.229 1.00 96.12 269 HIS A CA 1
ATOM 1953 C C . HIS A 1 269 ? 13.063 4.383 -2.579 1.00 96.12 269 HIS A C 1
ATOM 1955 O O . HIS A 1 269 ? 14.166 3.912 -2.871 1.00 96.12 269 HIS A O 1
ATOM 1961 N N . ALA A 1 270 ? 12.216 3.782 -1.742 1.00 95.81 270 ALA A N 1
ATOM 1962 C CA . ALA A 1 270 ? 12.490 2.498 -1.111 1.00 95.81 270 ALA A CA 1
ATOM 1963 C C . ALA A 1 270 ? 12.688 1.387 -2.153 1.00 95.81 270 ALA A C 1
ATOM 1965 O O . ALA A 1 270 ? 13.698 0.689 -2.094 1.00 95.81 270 ALA A O 1
ATOM 1966 N N . ILE A 1 271 ? 11.797 1.286 -3.147 1.00 95.25 271 ILE A N 1
ATOM 1967 C CA . ILE A 1 271 ? 11.890 0.284 -4.219 1.00 95.25 271 ILE A CA 1
ATOM 1968 C C . ILE A 1 271 ? 13.197 0.447 -5.000 1.00 95.25 271 ILE A C 1
ATOM 1970 O O . ILE A 1 271 ? 13.947 -0.515 -5.155 1.00 95.25 271 ILE A O 1
ATOM 1974 N N . ALA A 1 272 ? 13.503 1.664 -5.456 1.00 94.44 272 ALA A N 1
ATOM 1975 C CA . ALA A 1 272 ? 14.704 1.925 -6.246 1.00 94.44 272 ALA A CA 1
ATOM 1976 C C . ALA A 1 272 ? 15.993 1.634 -5.456 1.00 94.44 272 ALA A C 1
ATOM 1978 O O . ALA A 1 272 ? 16.943 1.069 -5.995 1.00 94.44 272 ALA A O 1
ATOM 1979 N N . THR A 1 273 ? 16.019 1.971 -4.164 1.00 92.19 273 THR A N 1
ATOM 1980 C CA . THR A 1 273 ? 17.182 1.734 -3.294 1.00 92.19 273 THR A CA 1
ATOM 1981 C C . THR A 1 273 ? 17.364 0.248 -2.987 1.00 92.19 273 THR A C 1
ATOM 1983 O O . THR A 1 273 ? 18.487 -0.248 -3.030 1.00 92.19 273 THR A O 1
ATOM 1986 N N . GLN A 1 274 ? 16.274 -0.484 -2.733 1.00 91.75 274 GLN A N 1
ATOM 1987 C CA . GLN A 1 274 ? 16.310 -1.937 -2.544 1.00 91.75 274 GLN A CA 1
ATOM 1988 C C . GLN A 1 274 ? 16.693 -2.684 -3.824 1.00 91.75 274 GLN A C 1
ATOM 1990 O O . GLN A 1 274 ? 17.386 -3.694 -3.759 1.00 91.75 274 GLN A O 1
ATOM 1995 N N . ALA A 1 275 ? 16.259 -2.210 -4.992 1.00 89.50 275 ALA A N 1
ATOM 1996 C CA . ALA A 1 275 ? 16.691 -2.773 -6.265 1.00 89.50 275 ALA A CA 1
ATOM 1997 C C . ALA A 1 275 ? 18.193 -2.538 -6.479 1.00 89.50 275 ALA A C 1
ATOM 1999 O O . ALA A 1 275 ? 18.922 -3.474 -6.799 1.00 89.50 275 ALA A O 1
ATOM 2000 N N . ALA A 1 276 ? 18.671 -1.316 -6.225 1.00 88.00 276 ALA A N 1
ATOM 2001 C CA . ALA A 1 276 ? 20.083 -0.971 -6.352 1.00 88.00 276 ALA A CA 1
ATOM 2002 C C . ALA A 1 276 ? 20.981 -1.768 -5.391 1.00 88.00 276 ALA A C 1
ATOM 2004 O O . ALA A 1 276 ? 22.066 -2.180 -5.787 1.00 88.00 276 ALA A O 1
ATOM 2005 N N . SER A 1 277 ? 20.537 -2.037 -4.157 1.00 87.31 277 SER A N 1
ATOM 2006 C CA . SER A 1 277 ? 21.325 -2.810 -3.184 1.00 87.31 277 SER A CA 1
ATOM 2007 C C . SER A 1 277 ? 21.488 -4.290 -3.544 1.00 87.31 277 SER A C 1
ATOM 2009 O O . SER A 1 277 ? 22.349 -4.958 -2.977 1.00 87.31 277 SER A O 1
ATOM 2011 N N . ARG A 1 278 ? 20.685 -4.803 -4.485 1.00 87.94 278 ARG A N 1
ATOM 2012 C CA . ARG A 1 278 ? 20.786 -6.172 -5.013 1.00 87.94 278 ARG A CA 1
ATOM 2013 C C . ARG A 1 278 ? 21.719 -6.284 -6.218 1.00 87.94 278 ARG A C 1
ATOM 2015 O O . ARG A 1 278 ? 21.982 -7.397 -6.663 1.00 87.94 278 ARG A O 1
ATOM 2022 N N . LEU A 1 279 ? 22.189 -5.163 -6.766 1.00 86.75 279 LEU A N 1
ATOM 2023 C CA . LEU A 1 279 ? 23.130 -5.170 -7.879 1.00 86.75 279 LEU A CA 1
ATOM 2024 C C . LEU A 1 279 ? 24.541 -5.460 -7.361 1.00 86.75 279 LEU A C 1
ATOM 2026 O O . LEU A 1 279 ? 25.061 -4.746 -6.504 1.00 86.75 279 LEU A O 1
ATOM 2030 N N . GLU A 1 280 ? 25.183 -6.487 -7.915 1.00 82.44 280 GLU A N 1
ATOM 2031 C CA . GLU A 1 280 ? 26.608 -6.722 -7.702 1.00 82.44 280 GLU A CA 1
ATOM 2032 C C . GLU A 1 280 ? 27.407 -5.683 -8.489 1.00 82.44 280 GLU A C 1
ATOM 2034 O O . GLU A 1 280 ? 27.441 -5.689 -9.721 1.00 82.44 280 GLU A O 1
ATOM 2039 N N . MET A 1 281 ? 28.042 -4.764 -7.768 1.00 77.06 281 MET A N 1
ATOM 2040 C CA . MET A 1 281 ? 28.924 -3.772 -8.370 1.00 77.06 281 MET A CA 1
ATOM 2041 C C . MET A 1 281 ? 30.360 -4.307 -8.378 1.00 77.06 281 MET A C 1
ATOM 2043 O O . MET A 1 281 ? 30.816 -4.827 -7.354 1.00 77.06 281 MET A O 1
ATOM 2047 N N . PRO A 1 282 ? 31.102 -4.171 -9.493 1.00 75.62 282 PRO A N 1
ATOM 2048 C CA . PRO A 1 282 ? 32.524 -4.481 -9.497 1.00 75.62 282 PRO A CA 1
ATOM 2049 C C . PRO A 1 282 ? 33.242 -3.622 -8.451 1.00 75.62 282 PRO A C 1
ATOM 2051 O O . PRO A 1 282 ? 32.852 -2.476 -8.202 1.00 75.62 282 PRO A O 1
ATOM 2054 N N . ALA A 1 283 ? 34.284 -4.184 -7.831 1.00 69.00 283 ALA A N 1
ATOM 2055 C CA . ALA A 1 283 ? 35.075 -3.463 -6.843 1.00 69.00 283 ALA A CA 1
ATOM 2056 C C . ALA A 1 283 ? 35.558 -2.123 -7.433 1.00 69.00 283 ALA A C 1
ATOM 2058 O O . ALA A 1 283 ? 35.962 -2.092 -8.601 1.00 69.00 283 ALA A O 1
ATOM 2059 N N . PRO A 1 284 ? 35.490 -1.020 -6.664 1.00 68.69 284 PRO A N 1
ATOM 2060 C CA . PRO A 1 284 ? 35.969 0.267 -7.142 1.00 68.69 284 PRO A CA 1
ATOM 2061 C C . PRO A 1 284 ? 37.457 0.171 -7.537 1.00 68.69 284 PRO A C 1
ATOM 2063 O O . PRO A 1 284 ? 38.195 -0.578 -6.889 1.00 68.69 284 PRO A O 1
ATOM 2066 N N . PRO A 1 285 ? 37.871 0.875 -8.608 1.00 62.72 285 PRO A N 1
ATOM 2067 C CA . PRO A 1 285 ? 39.240 0.844 -9.125 1.00 62.72 285 PRO A CA 1
ATOM 2068 C C . PRO A 1 285 ? 40.275 1.406 -8.144 1.00 62.72 285 PRO A C 1
ATOM 2070 O O . PRO A 1 285 ? 39.912 2.274 -7.315 1.00 62.72 285 PRO A O 1
#

pLDDT: mean 84.87, std 11.83, range [39.69, 98.19]

Radius of gyration: 22.96 Å; chains: 1; bounding box: 68×54×65 Å

Sequence (285 aa):
MDNATVGLESAAWAAAEGVATKQQIALLEADPRAWRATLERLLDETEDQLDAAKRLGGPERDQAVADIESELDRLESALDLLTGAPDPIKAVAGADPAGEIRLQASWSGGQVVVWASGPEAQPDDIDALADRLEAIGGPPLGWSQHRSVPLPTGHQAAALSIPVADGLGWLVAVGGGLGREGVGASVVWLGRVALAAVRRVAEGGVVPTLHAGRRSDGRALDLSVRWLPALVDDAVVQRLATAMPGPITAFGNADPIAVTREILGSVVHAIATQAASRLEMPAPP